Protein AF-A0ABD1IG89-F1 (afdb_monomer)

Nearest PDB structures (foldseek):
  5xby-assembly2_C  TM=4.956E-01  e=6.585E-01  Homo sapiens

Solvent-accessible surface area (backbone atoms only — not comparable to full-atom values): 11873 Å² total; per-residue (Å²): 138,80,87,83,82,86,51,83,86,54,61,85,55,78,83,59,82,66,92,55,52,68,59,48,40,69,75,62,39,79,71,67,80,52,96,77,72,83,76,70,90,84,75,79,79,83,81,80,88,83,86,86,90,82,85,87,90,79,98,66,93,74,78,75,79,54,76,81,79,61,75,66,71,82,77,69,73,86,78,88,79,82,95,61,102,69,53,68,63,57,52,48,51,51,48,52,50,50,52,51,53,52,50,51,54,52,49,51,53,50,49,54,50,52,51,50,52,53,52,50,51,52,50,50,53,50,49,53,56,54,56,68,69,40,84,90,58,54,72,68,56,50,52,53,47,49,54,53,35,68,71,34,62,68,54,37,53,52,57,71,70,45,58,75,89,52,43,61,61,53,50,54,52,50,37,49,71,74,64,79,98

Mean predicted aligned error: 19.6 Å

Organism: Salvia divinorum (NCBI:txid28513)

Foldseek 3Di:
DDDDPPDPVCPVVPPDDDPCPVVVCVVPPPPVPPPDDPPPPPPPPPPPDDDDDDDDDDDDPPPPPDVVVPDDPVLPPPDDDDDDPPVPVVNVVVVVVVVVVVVVVVVVVVVVVVVVVVVLVVLLVVLLVLLVVDPVDDPVLSVVLSVVLSVDVVSSVVLVPDDSVCNVVSSVVVCVVVVVD

Radius of gyration: 30.11 Å; Cα contacts (8 Å, |Δi|>4): 37; chains: 1; bounding box: 62×50×79 Å

Structure (mmCIF, N/CA/C/O backbone):
data_AF-A0ABD1IG89-F1
#
_entry.id   AF-A0ABD1IG89-F1
#
loop_
_atom_site.group_PDB
_atom_site.id
_atom_site.type_symbol
_atom_site.label_atom_id
_atom_site.label_alt_id
_atom_site.label_comp_id
_atom_site.label_asym_id
_atom_site.label_entity_id
_atom_site.label_seq_id
_atom_site.pdbx_PDB_ins_code
_atom_site.Cartn_x
_atom_site.Cartn_y
_atom_site.Cartn_z
_atom_site.occupancy
_atom_site.B_iso_or_equiv
_atom_site.auth_seq_id
_atom_site.auth_comp_id
_atom_site.auth_asym_id
_atom_site.auth_atom_id
_atom_site.pdbx_PDB_model_num
ATOM 1 N N . MET A 1 1 ? 22.374 37.342 -46.397 1.00 35.88 1 MET A N 1
ATOM 2 C CA . 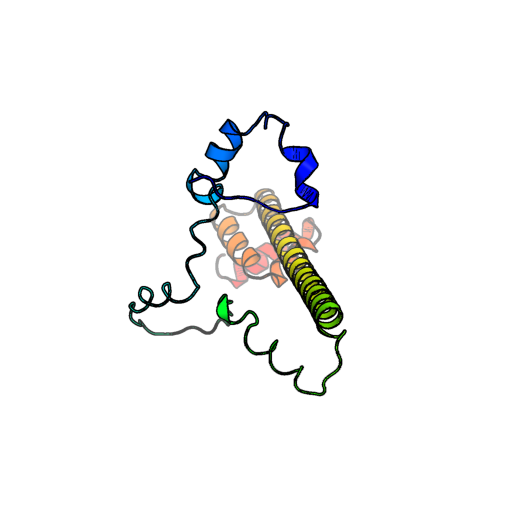MET A 1 1 ? 22.989 36.050 -46.782 1.00 35.88 1 MET A CA 1
ATOM 3 C C . MET A 1 1 ? 22.112 34.928 -46.251 1.00 35.88 1 MET A C 1
ATOM 5 O O . MET A 1 1 ? 21.779 34.966 -45.076 1.00 35.88 1 MET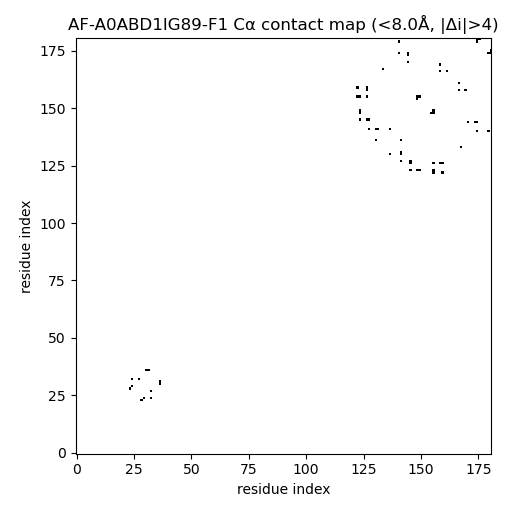 A O 1
ATOM 9 N N . ARG A 1 2 ? 21.649 34.009 -47.108 1.00 37.59 2 ARG A N 1
ATOM 10 C CA . ARG A 1 2 ? 20.814 32.866 -46.693 1.00 37.59 2 ARG A CA 1
ATOM 11 C C . ARG A 1 2 ? 21.722 31.651 -46.449 1.00 37.59 2 ARG A C 1
ATOM 13 O O . ARG A 1 2 ? 22.554 31.393 -47.319 1.00 37.59 2 ARG A O 1
ATOM 20 N N . PRO A 1 3 ? 21.590 30.917 -45.331 1.00 42.16 3 PRO A N 1
ATOM 21 C CA . PRO A 1 3 ? 22.370 29.707 -45.112 1.00 42.16 3 PRO A CA 1
ATOM 22 C C . PRO A 1 3 ? 21.920 28.607 -46.083 1.00 42.16 3 PRO A C 1
ATOM 24 O O . PRO A 1 3 ? 20.727 28.382 -46.292 1.00 42.16 3 PRO A O 1
ATOM 27 N N . ASN A 1 4 ? 22.894 27.968 -46.727 1.00 44.56 4 ASN A N 1
ATOM 28 C CA . ASN A 1 4 ? 22.700 26.898 -47.698 1.00 44.56 4 ASN A CA 1
ATOM 29 C C . ASN A 1 4 ? 22.676 25.554 -46.957 1.00 44.56 4 ASN A C 1
ATOM 31 O O . ASN A 1 4 ? 23.725 25.011 -46.629 1.00 44.56 4 ASN A O 1
ATOM 35 N N . CYS A 1 5 ? 21.487 25.024 -46.670 1.00 49.44 5 CYS A N 1
ATOM 36 C CA . CYS A 1 5 ? 21.336 23.662 -46.160 1.00 49.44 5 CYS A CA 1
ATOM 37 C C . CYS A 1 5 ? 21.528 22.669 -47.322 1.00 49.44 5 CYS A C 1
ATOM 39 O O . CYS A 1 5 ? 20.610 22.443 -48.114 1.00 49.44 5 CYS A O 1
ATOM 41 N N . GLN A 1 6 ? 22.736 22.113 -47.455 1.00 52.41 6 GLN A N 1
ATOM 42 C CA . GLN A 1 6 ? 23.072 21.037 -48.396 1.00 52.41 6 GLN A CA 1
ATOM 43 C C . GLN A 1 6 ? 22.932 19.669 -47.716 1.00 52.41 6 GLN A C 1
ATOM 45 O O . GLN A 1 6 ? 23.912 18.960 -47.526 1.00 52.41 6 GLN A O 1
ATOM 50 N N . ASP A 1 7 ? 21.708 19.287 -47.357 1.00 52.22 7 ASP A N 1
ATOM 51 C CA . ASP A 1 7 ? 21.391 17.880 -47.098 1.00 52.22 7 ASP A CA 1
ATOM 52 C C . ASP A 1 7 ? 20.683 17.314 -48.337 1.00 52.22 7 ASP A C 1
ATOM 54 O O . ASP A 1 7 ? 19.599 17.767 -48.724 1.00 52.22 7 ASP A O 1
ATOM 58 N N . SER A 1 8 ? 21.331 16.355 -49.004 1.00 54.59 8 SER A N 1
ATOM 59 C CA . SER A 1 8 ? 20.823 15.721 -50.225 1.00 54.59 8 SER A CA 1
ATOM 60 C C . SER A 1 8 ? 19.492 14.996 -49.990 1.00 54.59 8 SER A C 1
ATOM 62 O O . SER A 1 8 ? 18.645 14.982 -50.887 1.00 54.59 8 SER A O 1
ATOM 64 N N . ASN A 1 9 ? 19.262 14.468 -48.783 1.00 58.00 9 ASN A N 1
ATOM 65 C CA . ASN A 1 9 ? 18.039 13.744 -48.424 1.00 58.00 9 ASN A CA 1
ATOM 66 C C . ASN A 1 9 ? 16.874 14.685 -48.075 1.00 58.00 9 ASN A C 1
ATOM 68 O O . ASN A 1 9 ? 15.710 14.303 -48.174 1.00 58.00 9 ASN A O 1
ATOM 72 N N . ALA A 1 10 ? 17.160 15.952 -47.761 1.00 54.09 10 ALA A N 1
ATOM 73 C CA . ALA A 1 10 ? 16.149 16.963 -47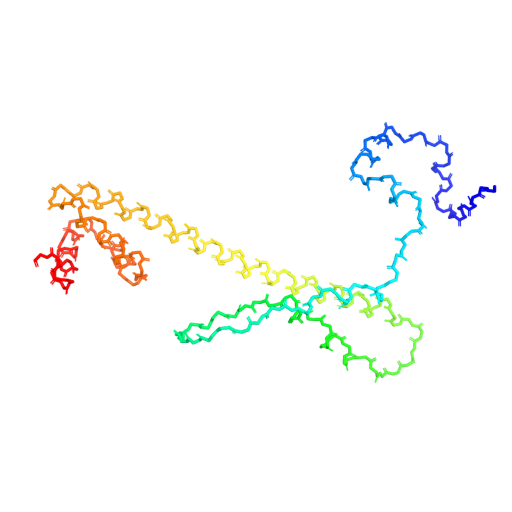.453 1.00 54.09 10 ALA A CA 1
ATOM 74 C C . ALA A 1 10 ? 15.591 17.683 -48.701 1.00 54.09 10 ALA A C 1
ATOM 76 O O . ALA A 1 10 ? 14.718 18.551 -48.589 1.00 54.09 10 ALA A O 1
ATOM 77 N N . ARG A 1 11 ? 16.050 17.334 -49.918 1.00 57.34 11 ARG A N 1
ATOM 78 C CA . ARG A 1 11 ? 15.614 17.970 -51.182 1.00 57.34 11 ARG A CA 1
ATOM 79 C C . ARG A 1 11 ? 14.093 17.950 -51.381 1.00 57.34 11 ARG A C 1
ATOM 81 O O . ARG A 1 11 ? 13.543 18.926 -51.889 1.00 57.34 11 ARG A O 1
ATOM 88 N N . CYS A 1 12 ? 13.413 16.895 -50.935 1.00 52.97 12 CYS A N 1
ATOM 89 C CA . CYS A 1 12 ? 11.961 16.718 -51.079 1.00 52.97 12 CYS A CA 1
ATOM 90 C C . CYS A 1 12 ? 11.114 17.605 -50.150 1.00 52.97 12 CYS A C 1
ATOM 92 O O . CYS A 1 12 ? 9.885 17.588 -50.233 1.00 52.97 12 CYS A O 1
ATOM 94 N N . MET A 1 13 ? 11.745 18.370 -49.257 1.00 58.53 13 MET A N 1
ATOM 95 C CA . MET A 1 13 ? 11.059 19.246 -48.304 1.00 58.53 13 MET A CA 1
ATOM 96 C C . MET A 1 13 ? 11.141 20.728 -48.674 1.00 58.53 13 MET A C 1
ATOM 98 O O . MET A 1 13 ? 10.546 21.569 -48.009 1.00 58.53 13 MET A O 1
ATOM 102 N N . ARG A 1 14 ? 11.826 21.056 -49.776 1.00 58.47 14 ARG A N 1
ATOM 103 C CA . ARG A 1 14 ? 12.080 22.437 -50.211 1.00 58.47 14 ARG A CA 1
ATOM 104 C C . ARG A 1 14 ? 10.822 23.188 -50.673 1.00 58.47 14 ARG A C 1
ATOM 106 O O . ARG A 1 14 ? 10.845 24.413 -50.728 1.00 58.47 14 ARG A O 1
ATOM 113 N N . THR A 1 15 ? 9.752 22.471 -51.014 1.00 59.41 15 THR A N 1
ATOM 114 C CA . THR A 1 15 ? 8.498 23.029 -51.557 1.00 59.41 15 THR A CA 1
ATOM 115 C C . THR A 1 15 ? 7.256 22.661 -50.747 1.00 59.41 15 THR A C 1
ATOM 117 O O . THR A 1 15 ? 6.144 22.979 -51.163 1.00 59.41 15 THR A O 1
ATOM 120 N N . LYS A 1 16 ? 7.414 22.002 -49.593 1.00 59.47 16 LYS A N 1
ATOM 121 C CA . LYS A 1 16 ? 6.281 21.652 -48.732 1.00 59.47 16 LYS A CA 1
ATOM 122 C C . LYS A 1 16 ? 6.049 22.773 -47.726 1.00 59.47 16 LYS A C 1
ATOM 124 O O . LYS A 1 16 ? 6.959 23.151 -46.992 1.00 59.47 16 LYS A O 1
ATOM 129 N N . SER A 1 17 ? 4.836 23.315 -47.708 1.00 63.56 17 SER A N 1
ATOM 130 C CA . SER A 1 17 ? 4.381 24.177 -46.623 1.00 63.56 17 SER A CA 1
ATOM 131 C C . SER A 1 17 ? 4.203 23.325 -45.369 1.00 63.56 17 SER A C 1
ATOM 133 O O . SER A 1 17 ? 3.614 22.248 -45.414 1.00 63.56 17 SER A O 1
ATOM 135 N N . TRP A 1 18 ? 4.749 23.796 -44.254 1.00 71.75 18 TRP A N 1
ATOM 136 C CA . TRP A 1 18 ? 4.612 23.163 -42.948 1.00 71.75 18 TRP A CA 1
ATOM 137 C C . TRP A 1 18 ? 3.288 23.614 -42.328 1.00 71.75 18 TRP A C 1
ATOM 139 O O . TRP A 1 18 ? 3.214 24.757 -41.873 1.00 71.75 18 TRP A O 1
ATOM 149 N N . PRO A 1 19 ? 2.237 22.775 -42.318 1.00 72.38 19 PRO A N 1
ATOM 150 C CA . PRO A 1 19 ? 0.887 23.228 -41.975 1.00 72.38 19 PRO A CA 1
ATOM 151 C C . PRO A 1 19 ? 0.775 23.696 -40.520 1.00 72.38 19 PRO A C 1
ATOM 153 O O . PRO A 1 19 ? -0.028 24.566 -40.217 1.00 72.38 19 PRO A O 1
ATOM 156 N N . PHE A 1 20 ? 1.624 23.153 -39.644 1.00 73.75 20 PHE A N 1
ATOM 157 C CA . PHE A 1 20 ? 1.616 23.379 -38.195 1.00 73.75 20 PHE A CA 1
ATOM 158 C C . PHE A 1 20 ? 2.822 24.198 -37.713 1.00 73.75 20 PHE A C 1
ATOM 160 O O . PHE A 1 20 ? 3.207 24.142 -36.549 1.00 73.75 20 PHE A O 1
ATOM 167 N N . TRP A 1 21 ? 3.472 24.944 -38.612 1.00 73.44 21 TRP A N 1
ATOM 168 C CA . TRP A 1 21 ? 4.665 25.733 -38.282 1.00 73.44 21 TRP A CA 1
ATOM 169 C C . TRP A 1 21 ? 4.427 26.770 -37.176 1.00 73.44 21 TRP A C 1
ATOM 171 O O . TRP A 1 21 ? 5.315 27.023 -36.361 1.00 73.44 21 TRP A O 1
ATOM 181 N N . GLU A 1 22 ? 3.237 27.373 -37.139 1.00 74.62 22 GLU A N 1
ATOM 182 C CA . GLU A 1 22 ? 2.861 28.316 -36.081 1.00 74.62 22 GLU A CA 1
ATOM 183 C C . GLU A 1 22 ? 2.741 27.619 -34.721 1.00 74.62 22 GLU A C 1
ATOM 185 O O . GLU A 1 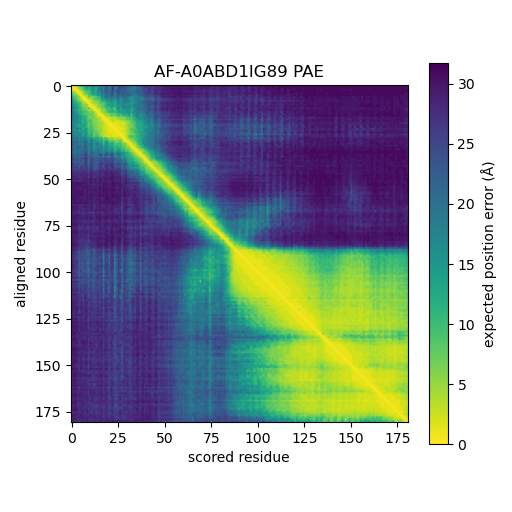22 ? 3.342 28.078 -33.749 1.00 74.62 22 GLU A O 1
ATOM 190 N N . ASP A 1 23 ? 2.090 26.455 -34.681 1.00 78.06 23 ASP A N 1
ATOM 191 C CA . ASP A 1 23 ? 1.937 25.653 -33.463 1.00 78.06 23 ASP A CA 1
ATOM 192 C C . ASP A 1 23 ? 3.298 25.174 -32.941 1.00 78.06 23 ASP A C 1
ATOM 194 O O . ASP A 1 23 ? 3.587 25.211 -31.746 1.00 78.06 23 ASP A O 1
ATOM 198 N N . TRP A 1 24 ? 4.203 24.780 -33.837 1.00 74.38 24 TRP A N 1
ATOM 199 C CA . TRP A 1 24 ? 5.544 24.340 -33.452 1.00 74.38 24 TRP A CA 1
ATOM 200 C C . TRP A 1 24 ? 6.409 25.472 -32.902 1.00 74.38 24 TRP A C 1
ATOM 202 O O . TRP A 1 24 ? 7.177 25.245 -31.968 1.00 74.38 24 TRP A O 1
ATOM 212 N N . LYS A 1 25 ? 6.268 26.703 -33.408 1.00 70.31 25 LYS A N 1
ATOM 213 C CA . LYS A 1 25 ? 6.930 27.873 -32.806 1.00 70.31 25 LYS A CA 1
ATOM 214 C C . LYS A 1 25 ? 6.443 28.137 -31.385 1.00 70.31 25 LYS A C 1
ATOM 216 O O . LYS A 1 25 ? 7.229 28.607 -30.565 1.00 70.31 25 LYS A O 1
ATOM 221 N N . GLN A 1 26 ? 5.180 27.831 -31.099 1.00 73.25 26 GLN A N 1
ATOM 222 C CA . GLN A 1 26 ? 4.619 27.939 -29.757 1.00 73.25 26 GLN A CA 1
ATOM 223 C C . GLN A 1 26 ? 5.140 26.835 -28.826 1.00 73.25 26 GLN A C 1
ATOM 225 O O . GLN A 1 26 ? 5.469 27.123 -27.681 1.00 73.25 26 GLN A O 1
ATOM 230 N N . ILE A 1 27 ? 5.267 25.600 -29.321 1.00 75.62 27 ILE A N 1
ATOM 231 C CA . ILE A 1 27 ? 5.733 24.448 -28.529 1.00 75.62 27 ILE A CA 1
ATOM 232 C C . ILE A 1 27 ? 7.240 24.519 -28.247 1.00 75.62 27 ILE A C 1
ATOM 234 O O . ILE A 1 27 ? 7.677 24.280 -27.124 1.00 75.62 27 ILE A O 1
ATOM 238 N N . PHE A 1 28 ? 8.051 24.828 -29.260 1.00 75.00 28 PHE A N 1
ATOM 239 C CA . PHE A 1 28 ? 9.513 24.742 -29.161 1.00 75.00 28 PHE A CA 1
ATOM 240 C C . PHE A 1 28 ? 10.200 26.086 -28.902 1.00 75.00 28 PHE A C 1
ATOM 242 O O . PHE A 1 28 ? 11.401 26.108 -28.627 1.00 75.00 28 PHE A O 1
ATOM 249 N N . GLY A 1 29 ? 9.460 27.195 -28.974 1.00 66.44 29 GLY A N 1
ATOM 250 C CA . GLY A 1 29 ? 10.017 28.540 -28.898 1.00 66.44 29 GLY A CA 1
ATOM 251 C C . GLY A 1 29 ? 10.779 28.933 -30.170 1.00 66.44 29 GLY A C 1
ATOM 252 O O . GLY A 1 29 ? 11.218 28.104 -30.971 1.00 66.44 29 GLY A O 1
ATOM 253 N N . LYS A 1 30 ? 10.941 30.242 -30.377 1.00 61.31 30 LYS A N 1
ATOM 254 C CA . LYS A 1 30 ? 11.558 30.822 -31.586 1.00 61.31 30 LYS A CA 1
ATOM 255 C C . LYS A 1 30 ? 13.037 30.437 -31.750 1.00 61.31 30 LYS A C 1
ATOM 257 O O . LYS A 1 30 ? 13.540 30.401 -32.871 1.00 61.31 30 LYS A O 1
ATOM 262 N N . ASP A 1 31 ? 13.689 30.097 -30.642 1.00 60.62 31 ASP A N 1
ATOM 263 C CA . ASP A 1 31 ? 15.143 29.956 -30.542 1.00 60.62 31 ASP A CA 1
ATOM 264 C C . ASP A 1 31 ? 15.665 28.555 -30.880 1.00 60.62 31 ASP A C 1
ATOM 266 O O .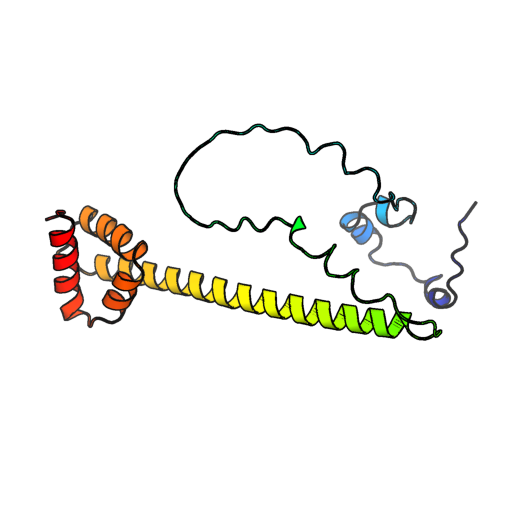 ASP A 1 31 ? 16.867 28.370 -31.037 1.00 60.62 31 ASP A O 1
ATOM 270 N N . ARG A 1 32 ? 14.784 27.560 -31.055 1.00 57.16 32 ARG A N 1
ATOM 271 C CA . ARG A 1 32 ? 15.198 26.188 -31.402 1.00 57.16 32 ARG A CA 1
ATOM 272 C C . ARG A 1 32 ? 15.159 25.866 -32.895 1.00 57.16 32 ARG A C 1
ATOM 274 O O . ARG A 1 32 ? 15.738 24.870 -33.312 1.00 57.16 32 ARG A O 1
ATOM 281 N N . ALA A 1 33 ? 14.511 26.695 -33.714 1.00 53.94 33 ALA A N 1
ATOM 282 C CA . ALA A 1 33 ? 14.339 26.416 -35.145 1.00 53.94 33 ALA A CA 1
ATOM 283 C C . ALA A 1 33 ? 15.398 27.069 -36.055 1.00 53.94 33 ALA A C 1
ATOM 285 O O . ALA A 1 33 ? 15.439 26.814 -37.258 1.00 53.94 33 ALA A O 1
ATOM 286 N N . ILE A 1 34 ? 16.264 27.906 -35.489 1.00 51.53 34 ILE A N 1
ATOM 287 C CA . ILE A 1 34 ? 17.412 28.503 -36.168 1.00 51.53 34 ILE A CA 1
ATOM 288 C C . ILE A 1 34 ? 18.612 27.943 -35.418 1.00 51.53 34 ILE A C 1
ATOM 290 O O . ILE A 1 34 ? 18.859 28.377 -34.304 1.00 51.53 34 ILE A O 1
ATOM 294 N N . GLY A 1 35 ? 19.281 26.919 -35.958 1.00 53.12 35 GLY A N 1
ATOM 295 C CA . GLY A 1 35 ? 20.330 26.143 -35.273 1.00 53.12 35 GLY A CA 1
ATOM 296 C C . GLY A 1 35 ? 21.586 26.945 -34.901 1.00 53.12 35 GLY A C 1
ATOM 297 O O . GLY A 1 35 ? 22.657 26.695 -35.440 1.00 53.12 35 GLY A O 1
ATOM 298 N N . GLY A 1 36 ? 21.447 27.929 -34.013 1.00 49.41 36 GLY A N 1
ATOM 299 C CA . GLY A 1 36 ? 22.460 28.921 -33.663 1.00 49.41 36 GLY A CA 1
ATOM 300 C C . GLY A 1 36 ? 22.875 28.930 -32.193 1.00 49.41 36 GLY A C 1
ATOM 301 O O . GLY A 1 36 ? 23.750 29.710 -31.840 1.00 49.41 36 GLY A O 1
ATOM 302 N N . THR A 1 37 ? 22.309 28.081 -31.334 1.00 48.50 37 THR A N 1
ATOM 303 C CA . THR A 1 37 ? 22.645 28.049 -29.899 1.00 48.50 37 THR A CA 1
ATOM 304 C C . THR A 1 37 ? 22.828 26.619 -29.393 1.00 48.50 37 THR A C 1
ATOM 306 O O . THR A 1 37 ? 22.110 26.129 -28.529 1.00 48.50 37 THR A O 1
ATOM 309 N N . SER A 1 38 ? 23.852 25.935 -29.907 1.00 50.19 38 SER A N 1
ATOM 310 C CA . SER A 1 38 ? 24.548 24.933 -29.094 1.00 50.19 38 SER A CA 1
ATOM 311 C C . SER A 1 38 ? 25.498 25.697 -28.174 1.00 50.19 38 SER A C 1
ATOM 313 O O . SER A 1 38 ? 26.660 25.910 -28.523 1.00 50.19 38 SER A O 1
ATOM 315 N N . GLU A 1 39 ? 25.012 26.168 -27.024 1.00 47.97 39 GLU A N 1
ATOM 316 C CA . GLU A 1 39 ? 25.929 26.591 -25.968 1.00 47.97 39 GLU A CA 1
ATOM 317 C C . GLU A 1 39 ? 26.718 25.362 -25.505 1.00 47.97 39 GLU A C 1
ATOM 319 O O . GLU A 1 39 ? 26.179 24.390 -24.983 1.00 47.97 39 GLU A O 1
ATOM 324 N N . VAL A 1 40 ? 28.017 25.398 -25.787 1.00 45.88 40 VAL A N 1
ATOM 325 C CA . VAL A 1 40 ? 29.010 24.419 -25.352 1.00 45.88 40 VAL A CA 1
ATOM 326 C C . VAL A 1 40 ? 28.928 24.267 -23.830 1.00 45.88 40 VAL A C 1
ATOM 328 O O . VAL A 1 40 ? 28.912 25.260 -23.106 1.00 45.88 40 VAL A O 1
ATOM 331 N N . ILE A 1 41 ? 28.942 23.016 -23.367 1.00 48.28 41 ILE A N 1
ATOM 332 C CA . ILE A 1 41 ? 28.767 22.482 -21.996 1.00 48.28 41 ILE A CA 1
ATOM 333 C C . ILE A 1 41 ? 29.635 23.152 -20.888 1.00 48.28 41 ILE A C 1
ATOM 335 O O . ILE A 1 41 ? 29.529 22.827 -19.712 1.00 48.28 41 ILE A O 1
ATOM 339 N N . GLY A 1 42 ? 30.470 24.145 -21.194 1.00 46.62 42 GLY A N 1
ATOM 340 C CA . GLY A 1 42 ? 31.464 24.704 -20.271 1.00 46.62 42 GLY A CA 1
ATOM 341 C C . GLY A 1 42 ? 31.012 25.794 -19.284 1.00 46.62 42 GLY A C 1
ATOM 342 O O . GLY A 1 42 ? 31.856 26.264 -18.525 1.00 46.62 42 GLY A O 1
ATOM 343 N N . LYS A 1 43 ? 29.752 26.262 -19.276 1.00 44.84 43 LYS A N 1
ATOM 344 C CA . LYS A 1 43 ? 29.365 27.474 -18.503 1.00 44.84 43 LYS A CA 1
ATOM 345 C C . LYS A 1 43 ? 28.274 27.321 -17.431 1.00 44.84 43 LYS A C 1
ATOM 347 O O . LYS A 1 43 ? 27.927 28.322 -16.814 1.00 44.84 43 LYS A O 1
ATOM 352 N N . ALA A 1 44 ? 27.796 26.114 -17.128 1.00 48.97 44 ALA A N 1
ATOM 353 C CA . ALA A 1 44 ? 26.756 25.909 -16.104 1.00 48.97 44 ALA A CA 1
ATOM 354 C C . ALA A 1 44 ? 27.280 25.620 -14.674 1.00 48.97 44 ALA A C 1
ATOM 356 O O . ALA A 1 44 ? 26.489 25.480 -13.751 1.00 48.97 44 ALA A O 1
ATOM 357 N N . VAL A 1 45 ? 28.600 25.553 -14.453 1.00 49.38 45 VAL A N 1
ATOM 358 C CA . VAL A 1 45 ? 29.191 25.073 -13.178 1.00 49.38 45 VAL A CA 1
ATOM 359 C C . VAL A 1 45 ? 29.293 26.147 -12.074 1.00 49.38 45 VAL A C 1
ATOM 361 O O . VAL A 1 45 ? 29.570 25.827 -10.924 1.00 49.38 45 VAL A O 1
ATOM 364 N N . LYS A 1 46 ? 29.063 27.436 -12.361 1.00 47.53 46 LYS A N 1
ATOM 365 C CA . LYS A 1 46 ? 29.424 28.521 -11.418 1.00 47.53 46 LYS A CA 1
ATOM 366 C C . LYS A 1 46 ? 28.371 28.928 -10.378 1.00 47.53 46 LYS A C 1
ATOM 368 O O . LYS A 1 46 ? 28.710 29.735 -9.520 1.00 47.53 46 LYS A O 1
ATOM 373 N N . ASN A 1 47 ? 27.154 28.382 -10.399 1.00 49.00 47 ASN A N 1
ATOM 374 C CA . ASN A 1 47 ? 26.058 28.897 -9.558 1.00 49.00 47 ASN A CA 1
ATOM 375 C C . ASN A 1 47 ? 25.580 27.979 -8.421 1.00 49.00 47 ASN A C 1
ATOM 377 O O . ASN A 1 47 ? 24.605 28.325 -7.764 1.00 49.00 47 ASN A O 1
ATOM 381 N N . SER A 1 48 ? 26.243 26.853 -8.144 1.00 45.00 48 SER A N 1
ATOM 382 C CA . SER A 1 48 ? 25.688 25.851 -7.212 1.00 45.00 48 SER A CA 1
ATOM 383 C C . SER A 1 48 ? 26.398 25.733 -5.860 1.00 45.00 48 SER A C 1
ATOM 385 O O . SER A 1 48 ? 26.120 24.789 -5.129 1.00 45.00 48 SER A O 1
ATOM 387 N N . VAL A 1 49 ? 27.320 26.631 -5.501 1.00 49.94 49 VAL A N 1
ATOM 388 C CA . VAL A 1 49 ? 28.086 26.501 -4.246 1.00 49.94 49 VAL A CA 1
ATOM 389 C C . VAL A 1 49 ? 27.749 27.632 -3.284 1.00 49.94 49 VAL A C 1
ATOM 391 O O . VAL A 1 49 ? 28.466 28.624 -3.214 1.00 49.94 49 VAL A O 1
ATOM 394 N N . HIS A 1 50 ? 26.645 27.468 -2.557 1.00 39.06 50 HIS A N 1
ATOM 395 C CA . HIS A 1 50 ? 26.572 27.794 -1.132 1.00 39.06 50 HIS A CA 1
ATOM 396 C C . HIS A 1 50 ? 25.226 27.354 -0.552 1.00 39.06 50 HIS A C 1
ATOM 398 O O . HIS A 1 50 ? 24.215 27.984 -0.832 1.00 39.06 50 HIS A O 1
ATOM 404 N N . GLU A 1 51 ? 25.234 26.340 0.312 1.00 35.31 51 GLU A N 1
ATOM 405 C CA . GLU A 1 51 ? 24.425 26.389 1.532 1.00 35.31 51 GLU A CA 1
ATOM 406 C C . GLU A 1 51 ? 25.009 25.456 2.596 1.00 35.31 51 GLU A C 1
ATOM 408 O O . GLU A 1 51 ? 25.499 24.364 2.304 1.00 35.31 51 GLU A O 1
ATOM 413 N N . GLU A 1 52 ? 25.076 25.989 3.811 1.00 34.25 52 GLU A N 1
ATOM 414 C CA . GLU A 1 52 ? 25.795 25.457 4.960 1.00 34.25 52 GLU A CA 1
ATOM 415 C C . GLU A 1 52 ? 25.069 24.312 5.674 1.00 34.25 52 GLU A C 1
ATOM 417 O O . GLU A 1 52 ? 23.859 24.120 5.602 1.00 34.25 52 GLU A O 1
ATOM 422 N N . HIS A 1 53 ? 25.898 23.586 6.410 1.00 39.84 53 HIS A N 1
ATOM 423 C CA . HIS A 1 53 ? 25.651 22.422 7.238 1.00 39.84 53 HIS A CA 1
ATOM 424 C C . HIS A 1 53 ? 24.928 22.769 8.553 1.00 39.84 53 HIS A C 1
ATOM 426 O O . HIS A 1 53 ? 25.399 23.612 9.316 1.00 39.84 53 HIS A O 1
ATOM 432 N N . VAL A 1 54 ? 23.873 22.021 8.889 1.00 34.47 54 VAL A N 1
ATOM 433 C CA . VAL A 1 54 ? 23.403 21.837 10.274 1.00 34.47 54 VAL A CA 1
ATOM 434 C C . VAL A 1 54 ? 23.261 20.349 10.575 1.00 34.47 54 VAL A C 1
ATOM 436 O O . VAL A 1 54 ? 22.822 19.564 9.738 1.00 34.47 54 VAL A O 1
ATOM 439 N N . ALA A 1 55 ? 23.732 19.983 11.763 1.00 39.31 55 ALA A N 1
ATOM 440 C CA . ALA A 1 55 ? 24.057 18.632 12.184 1.00 39.31 55 ALA A CA 1
ATOM 441 C C . ALA A 1 55 ? 22.904 17.897 12.901 1.00 39.31 55 ALA A C 1
ATOM 443 O O . ALA A 1 55 ? 22.123 18.516 13.618 1.00 39.31 55 ALA A O 1
ATOM 444 N N . ASP A 1 56 ? 22.980 16.563 12.793 1.00 35.09 56 ASP A N 1
ATOM 445 C CA . ASP A 1 56 ? 22.825 15.536 13.846 1.00 35.09 56 ASP A CA 1
ATOM 446 C C . ASP A 1 56 ? 21.543 14.654 13.948 1.00 35.09 56 ASP A C 1
ATOM 448 O O . ASP A 1 56 ? 20.438 15.129 14.186 1.00 35.09 56 ASP A O 1
ATOM 452 N N . MET A 1 57 ? 21.811 13.334 13.837 1.00 47.66 57 MET A N 1
ATOM 453 C CA . MET A 1 57 ? 21.195 12.097 14.391 1.00 47.66 57 MET A CA 1
ATOM 454 C C . MET A 1 57 ? 19.730 11.696 14.085 1.00 47.66 57 MET A C 1
ATOM 456 O O . MET A 1 57 ? 18.808 12.138 14.757 1.00 47.66 57 MET A O 1
ATOM 460 N N . ASP A 1 58 ? 19.532 10.701 13.201 1.00 36.50 58 ASP A N 1
ATOM 461 C CA . ASP A 1 58 ? 19.181 9.306 13.575 1.00 36.50 58 ASP A CA 1
ATOM 462 C C . ASP A 1 58 ? 19.265 8.370 12.343 1.00 36.50 58 ASP A C 1
ATOM 464 O O . ASP A 1 58 ? 19.029 8.767 11.201 1.00 36.50 58 ASP A O 1
ATOM 468 N N . GLY A 1 59 ? 19.684 7.126 12.562 1.00 49.22 59 GLY A N 1
ATOM 469 C CA . GLY A 1 59 ? 20.103 6.179 11.532 1.00 49.22 59 GLY A CA 1
ATOM 470 C C . GLY A 1 59 ? 18.959 5.630 10.681 1.00 49.22 59 GLY A C 1
ATOM 471 O O . GLY A 1 59 ? 18.382 4.589 10.988 1.00 49.22 59 GLY A O 1
ATOM 472 N N . ARG A 1 60 ? 18.713 6.248 9.525 1.00 43.16 60 ARG A N 1
ATOM 473 C CA . ARG A 1 60 ? 17.962 5.642 8.420 1.00 43.16 60 ARG A CA 1
ATOM 474 C C . ARG A 1 60 ? 18.767 5.831 7.141 1.00 43.16 60 ARG A C 1
ATOM 476 O O . ARG A 1 60 ? 19.100 6.952 6.778 1.00 43.16 60 ARG A O 1
ATOM 483 N N . SER A 1 61 ? 19.143 4.730 6.485 1.00 55.91 61 SER A N 1
ATOM 484 C CA . SER A 1 61 ? 19.879 4.766 5.214 1.00 55.91 61 SER A CA 1
ATOM 485 C C . SER A 1 61 ? 18.954 5.244 4.090 1.00 55.91 61 SER A C 1
ATOM 487 O O . SER A 1 61 ? 18.489 4.463 3.261 1.00 55.91 61 SER A O 1
ATOM 489 N N . ASP A 1 62 ? 18.686 6.547 4.074 1.00 40.91 62 ASP A N 1
ATOM 490 C CA . ASP A 1 62 ? 18.222 7.257 2.896 1.00 40.91 62 ASP A CA 1
ATOM 491 C C . ASP A 1 62 ? 19.416 7.363 1.956 1.00 40.91 62 ASP A C 1
ATOM 493 O O . ASP A 1 62 ? 20.260 8.256 2.044 1.00 40.91 62 ASP A O 1
ATOM 497 N N . LYS A 1 63 ? 19.511 6.402 1.038 1.00 58.12 63 LYS A N 1
ATOM 498 C CA . LYS A 1 63 ? 20.308 6.581 -0.173 1.00 58.12 63 LYS A CA 1
ATOM 499 C C . LYS A 1 63 ? 19.599 7.662 -0.985 1.00 58.12 63 LYS A C 1
ATOM 501 O O . LYS A 1 63 ? 18.756 7.367 -1.827 1.00 58.12 63 LYS A O 1
ATOM 506 N N . ASN A 1 64 ? 19.901 8.918 -0.666 1.00 57.31 64 ASN A N 1
ATOM 507 C CA . ASN A 1 64 ? 19.657 10.048 -1.545 1.00 57.31 64 ASN A CA 1
ATOM 508 C C . ASN A 1 64 ? 20.362 9.725 -2.861 1.00 57.31 64 ASN A C 1
ATOM 510 O O . ASN A 1 64 ? 21.585 9.788 -2.947 1.00 57.31 64 ASN A O 1
ATOM 514 N N . ILE A 1 65 ? 19.593 9.304 -3.864 1.00 51.97 65 ILE A N 1
ATOM 515 C CA . ILE A 1 65 ? 20.116 9.014 -5.195 1.00 51.97 65 ILE A CA 1
ATOM 516 C C . ILE A 1 65 ? 20.418 10.365 -5.834 1.00 51.97 65 ILE A C 1
ATOM 518 O O . ILE A 1 65 ? 19.550 11.010 -6.424 1.00 51.97 65 ILE A O 1
ATOM 522 N N . ARG A 1 66 ? 21.656 10.823 -5.657 1.00 47.62 66 ARG A N 1
ATOM 523 C CA . ARG A 1 66 ? 22.194 11.979 -6.360 1.00 47.62 66 ARG A CA 1
ATOM 524 C C . ARG A 1 66 ? 22.290 11.606 -7.838 1.00 47.62 66 ARG A C 1
ATOM 526 O O . ARG A 1 66 ? 22.799 10.545 -8.180 1.00 47.62 66 ARG A O 1
ATOM 533 N N . PHE A 1 67 ? 21.805 12.479 -8.719 1.00 45.69 67 PHE A N 1
ATOM 534 C CA . PHE A 1 67 ? 21.840 12.254 -10.171 1.00 45.69 67 PHE A CA 1
ATOM 535 C C . PHE A 1 67 ? 23.269 11.994 -10.692 1.00 45.69 67 PHE A C 1
ATOM 537 O O . PHE A 1 67 ? 23.431 11.325 -11.702 1.00 45.69 67 PHE A O 1
ATOM 544 N N . ASP A 1 68 ? 24.292 12.457 -9.969 1.00 48.03 68 ASP A N 1
ATOM 545 C CA . ASP A 1 68 ? 25.707 12.253 -10.300 1.00 48.03 68 ASP A CA 1
ATOM 546 C C . ASP A 1 68 ? 26.257 10.854 -9.960 1.00 48.03 68 ASP A C 1
ATOM 548 O O . ASP A 1 68 ? 27.318 10.506 -10.466 1.00 48.03 68 ASP A O 1
ATOM 552 N N . ASP A 1 69 ? 25.549 10.022 -9.178 1.00 51.47 69 ASP A N 1
ATOM 553 C CA . ASP A 1 69 ? 25.904 8.591 -9.036 1.00 51.47 69 ASP A CA 1
ATOM 554 C C . ASP A 1 69 ? 25.553 7.799 -10.314 1.00 51.47 69 ASP A C 1
ATOM 556 O O . ASP A 1 69 ? 25.891 6.624 -10.464 1.00 51.47 69 ASP A O 1
ATOM 560 N N . VAL A 1 70 ? 24.874 8.450 -11.267 1.00 53.81 70 VAL A N 1
ATOM 561 C CA . VAL A 1 70 ? 24.579 7.931 -12.598 1.00 53.81 70 VAL A CA 1
ATOM 562 C C . VAL A 1 70 ? 25.755 8.259 -13.527 1.00 53.81 70 VAL A C 1
ATOM 564 O O . VAL A 1 70 ? 25.741 9.228 -14.277 1.00 53.81 70 VAL A O 1
ATOM 567 N N . LEU A 1 71 ? 26.735 7.355 -13.549 1.00 58.56 71 LEU A N 1
ATOM 568 C CA . LEU A 1 71 ? 27.229 6.821 -14.824 1.00 58.56 71 LEU A CA 1
ATOM 569 C C . LEU A 1 71 ? 27.945 7.807 -15.773 1.00 58.56 71 LEU A C 1
ATOM 571 O O . LEU A 1 71 ? 27.577 7.952 -16.939 1.00 58.56 71 LEU A O 1
ATOM 575 N N . VAL A 1 72 ? 29.044 8.413 -15.317 1.00 53.03 72 VAL A N 1
ATOM 576 C CA . VAL A 1 72 ? 30.050 8.974 -16.248 1.00 53.03 72 VAL A CA 1
ATOM 577 C C . VAL A 1 72 ? 31.409 8.282 -16.117 1.00 53.03 72 VAL A C 1
ATOM 579 O O . VAL A 1 72 ? 32.087 8.112 -17.127 1.00 53.03 72 VAL A O 1
ATOM 582 N N . ASP A 1 73 ? 31.784 7.809 -14.926 1.00 43.66 73 ASP A N 1
ATOM 583 C CA . ASP A 1 73 ? 33.144 7.300 -14.688 1.00 43.66 73 ASP A CA 1
ATOM 584 C C . ASP A 1 73 ? 33.335 5.831 -15.133 1.00 43.66 73 ASP A C 1
ATOM 586 O O . ASP A 1 73 ? 34.259 5.526 -15.887 1.00 43.66 73 ASP A O 1
ATOM 590 N N . ASP A 1 74 ? 32.396 4.934 -14.796 1.00 45.47 74 ASP A N 1
ATOM 591 C CA . ASP A 1 74 ? 32.476 3.491 -15.121 1.00 45.47 74 ASP A CA 1
ATOM 592 C C . ASP A 1 74 ? 32.352 3.175 -16.623 1.00 45.47 74 ASP A C 1
ATOM 594 O O . ASP A 1 74 ? 32.755 2.109 -17.092 1.00 45.47 74 ASP A O 1
ATOM 598 N N . LEU A 1 75 ? 31.801 4.099 -17.413 1.00 50.12 75 LEU A N 1
ATOM 599 C CA . LEU A 1 75 ? 31.563 3.891 -18.842 1.00 50.12 75 LEU A CA 1
ATOM 600 C C . LEU A 1 75 ? 32.815 4.136 -19.705 1.00 50.12 75 LEU A C 1
ATOM 602 O O . LEU A 1 75 ? 32.833 3.761 -20.877 1.00 50.12 75 LEU A O 1
ATOM 606 N N . LEU A 1 76 ? 33.849 4.778 -19.149 1.00 51.09 76 LEU A N 1
ATOM 607 C CA . LEU A 1 76 ? 35.039 5.208 -19.892 1.00 51.09 76 LEU A CA 1
ATOM 608 C C . LEU A 1 76 ? 36.238 4.260 -19.759 1.00 51.09 76 LEU A C 1
ATOM 610 O O . LEU A 1 76 ? 37.231 4.441 -20.464 1.00 51.09 76 LEU A O 1
ATOM 614 N N . GLN A 1 77 ? 36.176 3.248 -18.889 1.00 49.72 77 GLN A N 1
ATOM 615 C CA . GLN A 1 77 ? 37.364 2.462 -18.544 1.00 49.72 77 GLN A CA 1
ATOM 616 C C . GLN A 1 77 ? 37.611 1.236 -19.446 1.00 49.72 77 GLN A C 1
ATOM 618 O O . GLN A 1 77 ? 38.702 0.672 -19.410 1.00 49.72 77 GLN A O 1
ATOM 623 N N . GLU A 1 78 ? 36.657 0.836 -20.297 1.00 48.81 78 GLU A N 1
ATOM 624 C CA . GLU A 1 78 ? 36.717 -0.464 -20.993 1.00 48.81 78 GLU A CA 1
ATOM 625 C C . GLU A 1 78 ? 36.906 -0.400 -22.520 1.00 48.81 78 GLU A C 1
ATOM 627 O O . GLU A 1 78 ? 36.538 -1.334 -23.227 1.00 48.81 78 GLU A O 1
ATOM 632 N N . THR A 1 79 ? 37.500 0.664 -23.070 1.00 43.03 79 THR A N 1
ATOM 633 C CA . THR A 1 79 ? 37.932 0.648 -24.483 1.00 43.03 79 THR A CA 1
ATOM 634 C C . THR A 1 79 ? 39.248 1.397 -24.695 1.00 43.03 79 THR A C 1
ATOM 636 O O . THR A 1 79 ? 39.291 2.456 -25.319 1.00 43.03 79 THR A O 1
ATOM 639 N N . CYS A 1 80 ? 40.359 0.846 -24.208 1.00 42.28 80 CYS A N 1
ATOM 640 C CA . CYS A 1 80 ? 41.684 1.184 -24.730 1.00 42.28 80 CYS A CA 1
ATOM 641 C C . CYS A 1 80 ? 42.436 -0.093 -25.131 1.00 42.28 80 CYS A C 1
ATOM 643 O O . CYS A 1 80 ? 43.268 -0.625 -24.404 1.00 42.28 80 CYS A O 1
ATOM 645 N N . GLY A 1 81 ? 42.123 -0.585 -26.332 1.00 45.88 81 GLY A N 1
ATOM 646 C CA . GLY A 1 81 ? 42.834 -1.694 -26.957 1.00 45.88 81 GLY A CA 1
ATOM 647 C C . GLY A 1 81 ? 42.467 -1.882 -28.429 1.00 45.88 81 GLY A C 1
ATOM 648 O O . GLY A 1 81 ? 41.462 -2.508 -28.734 1.00 45.88 81 GLY A O 1
ATOM 649 N N . THR A 1 82 ? 43.361 -1.411 -29.305 1.00 46.50 82 THR A N 1
ATOM 650 C CA . THR A 1 82 ? 43.566 -1.776 -30.728 1.00 46.50 82 THR A CA 1
ATOM 651 C C . THR A 1 82 ? 42.603 -1.286 -31.828 1.00 46.50 82 THR A C 1
ATOM 653 O O . THR A 1 82 ? 41.548 -1.846 -32.081 1.00 46.50 82 THR A O 1
ATOM 656 N N . ASP A 1 83 ? 43.114 -0.278 -32.547 1.00 57.44 83 ASP A N 1
ATOM 657 C CA . ASP A 1 83 ? 43.051 0.035 -33.988 1.00 57.44 83 ASP A CA 1
ATOM 658 C C . ASP A 1 83 ? 42.401 -1.007 -34.934 1.00 57.44 83 ASP A C 1
ATOM 660 O O . ASP A 1 83 ? 43.073 -1.919 -35.417 1.00 57.44 83 ASP A O 1
ATOM 664 N N . HIS A 1 84 ? 41.120 -0.825 -35.290 1.00 53.66 84 HIS A N 1
ATOM 665 C CA . HIS A 1 84 ? 40.618 -1.194 -36.621 1.00 53.66 84 HIS A CA 1
ATOM 666 C C . HIS A 1 84 ? 39.353 -0.408 -37.011 1.00 53.66 84 HIS A C 1
ATOM 668 O O . HIS A 1 84 ? 38.363 -0.348 -36.282 1.00 53.66 84 HIS A O 1
ATOM 674 N N . GLY A 1 85 ? 39.374 0.198 -38.198 1.00 59.91 85 GLY A N 1
ATOM 675 C CA . GLY A 1 85 ? 38.299 1.025 -38.747 1.00 59.91 85 GLY A CA 1
ATOM 676 C C . GLY A 1 85 ? 37.036 0.246 -39.127 1.00 59.91 85 GLY A C 1
ATOM 677 O O . GLY A 1 85 ? 36.786 0.017 -40.301 1.00 59.91 85 GLY A O 1
ATOM 678 N N . CYS A 1 86 ? 36.228 -0.129 -38.137 1.00 51.03 86 CYS A N 1
ATOM 679 C CA . CYS A 1 86 ? 34.777 -0.383 -38.224 1.00 51.03 86 CYS A CA 1
ATOM 680 C C . CYS A 1 86 ? 34.103 -0.357 -36.827 1.00 51.03 86 CYS A C 1
ATOM 682 O O . CYS A 1 86 ? 32.903 -0.561 -36.702 1.00 51.03 86 CYS A O 1
ATOM 684 N N . ASP A 1 87 ? 34.858 -0.054 -35.767 1.00 61.91 87 ASP A N 1
ATOM 685 C CA . ASP A 1 87 ? 34.515 -0.404 -34.382 1.00 61.91 87 ASP A CA 1
ATOM 686 C C . ASP A 1 87 ? 33.591 0.604 -33.664 1.00 61.91 87 ASP A C 1
ATOM 688 O O . ASP A 1 87 ? 32.914 0.288 -32.686 1.00 61.91 87 ASP A O 1
ATOM 692 N N . ASN A 1 88 ? 33.492 1.839 -34.171 1.00 72.12 88 ASN A N 1
ATOM 693 C CA . ASN A 1 88 ? 32.760 2.914 -33.485 1.00 72.12 88 ASN A CA 1
ATOM 694 C C . ASN A 1 88 ? 31.237 2.701 -33.480 1.00 72.12 88 ASN A C 1
ATOM 696 O O . ASN A 1 88 ? 30.568 3.044 -32.505 1.00 72.12 88 ASN A O 1
ATOM 700 N N . GLY A 1 89 ? 30.679 2.166 -34.572 1.00 81.75 89 GLY A N 1
ATOM 701 C CA . GLY A 1 89 ? 29.240 1.909 -34.694 1.00 81.75 89 GLY A CA 1
ATOM 702 C C . GLY A 1 89 ? 28.797 0.733 -33.829 1.00 81.75 89 GLY A C 1
ATOM 703 O O . GLY A 1 89 ? 27.793 0.831 -33.128 1.00 81.75 89 GLY A O 1
ATOM 704 N N . ASP A 1 90 ? 29.592 -0.335 -33.813 1.00 86.00 90 ASP A N 1
ATOM 705 C CA . ASP A 1 90 ? 29.336 -1.527 -33.004 1.00 86.00 90 ASP A CA 1
ATOM 706 C C . ASP A 1 90 ? 29.516 -1.239 -31.512 1.00 86.00 90 ASP A C 1
ATOM 708 O O . ASP A 1 90 ? 28.691 -1.649 -30.693 1.00 86.00 90 ASP A O 1
ATOM 712 N N . THR A 1 91 ? 30.523 -0.438 -31.156 1.00 87.50 91 THR A N 1
ATOM 713 C CA . THR A 1 91 ? 30.708 0.067 -29.790 1.00 87.50 91 THR A CA 1
ATOM 714 C C . THR A 1 91 ? 29.521 0.924 -29.348 1.00 87.50 91 THR A C 1
ATOM 716 O O . THR A 1 91 ? 28.999 0.731 -28.247 1.00 87.50 91 THR A O 1
ATOM 719 N N . LEU A 1 92 ? 29.027 1.820 -30.211 1.00 91.12 92 LEU A N 1
ATOM 720 C CA . LEU A 1 92 ? 27.841 2.628 -29.924 1.00 91.12 92 LEU A CA 1
ATOM 721 C C . LEU A 1 92 ? 26.581 1.764 -29.781 1.00 91.12 92 LEU A C 1
ATOM 723 O O . LEU A 1 92 ? 25.815 1.960 -28.843 1.00 91.12 92 LEU A O 1
ATOM 727 N N . LEU A 1 93 ? 26.362 0.791 -30.668 1.00 91.94 93 LEU A N 1
ATOM 728 C CA . LEU A 1 93 ? 25.225 -0.132 -30.588 1.00 91.94 93 LEU A CA 1
ATOM 729 C C . LEU A 1 93 ? 25.278 -0.985 -29.319 1.00 91.94 93 LEU A C 1
ATOM 731 O O . LEU A 1 93 ? 24.255 -1.173 -28.661 1.00 91.94 93 LEU A O 1
ATOM 735 N N . LYS A 1 94 ? 26.468 -1.450 -28.930 1.00 89.94 94 LYS A N 1
ATOM 736 C CA . LYS A 1 94 ? 26.690 -2.170 -27.673 1.00 89.94 94 LYS A CA 1
ATOM 737 C C . LYS A 1 94 ? 26.384 -1.283 -26.471 1.00 89.94 94 LYS A C 1
ATOM 739 O O . LYS A 1 94 ? 25.725 -1.741 -25.539 1.00 89.94 94 LYS A O 1
ATOM 744 N N . LEU A 1 95 ? 26.812 -0.021 -26.498 1.00 93.00 95 LEU A N 1
ATOM 745 C CA . LEU A 1 95 ? 26.508 0.935 -25.440 1.00 93.00 95 LEU A CA 1
ATOM 746 C C . LEU A 1 95 ? 25.004 1.217 -25.346 1.00 93.00 95 LEU A C 1
ATOM 748 O O . LEU A 1 95 ? 24.442 1.164 -24.257 1.00 93.00 95 LEU A O 1
ATOM 752 N N . LEU A 1 96 ? 24.340 1.454 -26.479 1.00 94.88 96 LEU A N 1
ATOM 753 C CA . LEU A 1 96 ? 22.892 1.657 -26.545 1.00 94.88 96 LEU A CA 1
ATOM 754 C C . LEU A 1 96 ? 22.129 0.425 -26.047 1.00 94.88 96 LEU A C 1
ATOM 756 O O . LEU A 1 96 ? 21.150 0.564 -25.318 1.00 94.88 96 LEU A O 1
ATOM 760 N N . GLY A 1 97 ? 22.594 -0.777 -26.391 1.00 94.44 97 GLY A N 1
ATOM 761 C CA . GLY A 1 97 ? 22.035 -2.033 -25.897 1.00 94.44 97 GLY A CA 1
ATOM 762 C C . GLY A 1 97 ? 22.167 -2.172 -24.380 1.00 94.44 97 GLY A C 1
ATOM 763 O O . GLY A 1 97 ? 21.181 -2.487 -23.715 1.00 94.44 97 GLY A O 1
ATOM 764 N N . LYS A 1 98 ? 23.354 -1.877 -23.827 1.00 93.56 98 LYS A N 1
ATOM 765 C CA . LYS A 1 98 ? 23.598 -1.854 -22.375 1.00 93.56 98 LYS A CA 1
ATOM 766 C C . LYS A 1 98 ? 22.703 -0.828 -21.674 1.00 93.56 98 LYS A C 1
ATOM 768 O O . LYS A 1 98 ? 22.003 -1.183 -20.733 1.00 93.56 98 LYS A O 1
ATOM 773 N N . LEU A 1 99 ? 22.662 0.406 -22.176 1.00 95.88 99 LEU A N 1
ATOM 774 C CA . LEU A 1 99 ? 21.850 1.488 -21.617 1.00 95.88 99 LEU A CA 1
ATOM 775 C C . LEU A 1 99 ? 20.356 1.154 -21.644 1.00 95.88 99 LEU A C 1
ATOM 777 O O . LEU A 1 99 ? 19.656 1.388 -20.661 1.00 95.88 99 LEU A O 1
ATOM 781 N N . ASN A 1 100 ? 19.860 0.577 -22.740 1.00 96.56 100 ASN A N 1
ATOM 782 C CA . ASN A 1 100 ? 18.475 0.127 -22.833 1.00 96.56 100 ASN A CA 1
ATOM 783 C C . ASN A 1 100 ? 18.179 -0.991 -21.822 1.00 96.56 100 ASN A C 1
ATOM 785 O O . ASN A 1 100 ? 17.172 -0.932 -21.120 1.00 96.56 100 ASN A O 1
ATOM 789 N N . ALA A 1 101 ? 19.060 -1.990 -21.713 1.00 96.12 101 ALA A N 1
ATOM 790 C CA . ALA A 1 101 ? 18.896 -3.077 -20.751 1.00 96.12 101 ALA A CA 1
ATOM 791 C C . ALA A 1 101 ? 18.874 -2.560 -19.303 1.00 96.12 101 ALA A C 1
ATOM 793 O O . ALA A 1 101 ? 17.988 -2.929 -18.533 1.00 96.12 101 ALA A O 1
ATOM 794 N N . GLU A 1 102 ? 19.794 -1.663 -18.948 1.00 95.50 102 GLU A N 1
ATOM 795 C CA . GLU A 1 102 ? 19.866 -1.076 -17.611 1.00 95.50 102 GLU A CA 1
ATOM 796 C C . GLU A 1 102 ? 18.663 -0.174 -17.309 1.00 95.50 102 GLU A C 1
ATOM 798 O O . GLU A 1 102 ? 18.069 -0.2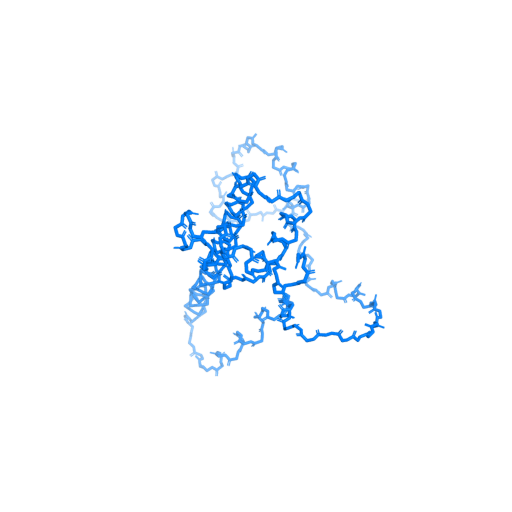67 -16.234 1.00 95.50 102 GLU A O 1
ATOM 803 N N . THR A 1 103 ? 18.247 0.651 -18.274 1.00 96.94 103 THR A N 1
ATOM 804 C CA . THR A 1 103 ? 17.049 1.489 -18.138 1.00 96.94 103 THR A CA 1
ATOM 805 C C . THR A 1 103 ? 15.823 0.622 -17.869 1.00 96.94 103 THR A C 1
ATOM 807 O O . THR A 1 103 ? 15.079 0.894 -16.929 1.00 96.94 103 THR A O 1
ATOM 810 N N . ASN A 1 104 ? 15.644 -0.466 -18.623 1.00 97.00 104 ASN A N 1
ATOM 811 C CA . ASN A 1 104 ? 14.528 -1.386 -18.417 1.00 97.00 104 ASN A CA 1
ATOM 812 C C . ASN A 1 104 ? 14.602 -2.078 -17.048 1.00 97.00 104 ASN A C 1
ATOM 814 O O . ASN A 1 104 ? 13.599 -2.117 -16.343 1.00 97.00 104 ASN A O 1
ATOM 818 N N . ALA A 1 105 ? 15.779 -2.536 -16.609 1.00 97.06 105 ALA A N 1
ATOM 819 C CA . ALA A 1 105 ? 15.938 -3.141 -15.282 1.00 97.06 105 ALA A CA 1
ATOM 820 C C . ALA A 1 105 ? 15.565 -2.171 -14.141 1.00 97.06 105 ALA A C 1
ATOM 822 O O . ALA A 1 105 ? 14.936 -2.553 -13.147 1.00 97.06 105 ALA A O 1
ATOM 823 N N . ARG A 1 106 ? 15.907 -0.888 -14.294 1.00 95.12 106 ARG A N 1
ATOM 824 C CA . ARG A 1 106 ? 15.521 0.154 -13.335 1.00 95.12 106 ARG A CA 1
ATOM 825 C C . ARG A 1 106 ? 14.025 0.451 -13.379 1.00 95.12 106 ARG A C 1
ATOM 827 O O . ARG A 1 106 ? 13.431 0.639 -12.318 1.00 95.12 106 ARG A O 1
ATOM 834 N N . LEU A 1 107 ? 13.411 0.464 -14.563 1.00 98.06 107 LEU A N 1
ATOM 835 C CA . LEU A 1 107 ? 11.961 0.623 -14.7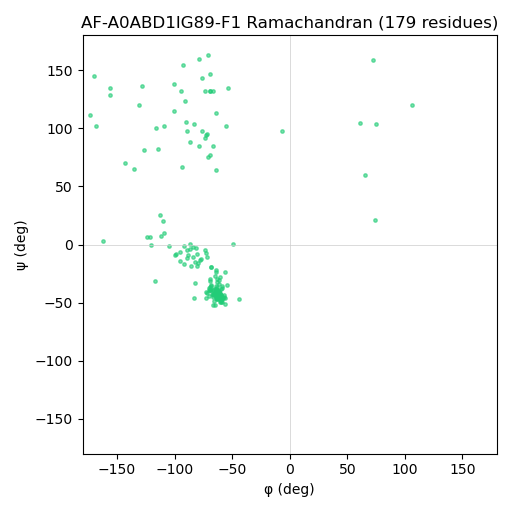06 1.00 98.06 107 LEU A CA 1
ATOM 836 C C . LEU A 1 107 ? 11.198 -0.520 -14.033 1.00 98.06 107 LEU A C 1
ATOM 838 O O . LEU A 1 107 ? 10.247 -0.243 -13.310 1.00 98.06 107 LEU A O 1
ATOM 842 N N . GLU A 1 108 ? 11.647 -1.767 -14.178 1.00 96.69 108 GLU A N 1
ATOM 843 C CA . GLU A 1 108 ? 11.050 -2.911 -13.474 1.00 96.69 108 GLU A CA 1
ATOM 844 C C . GLU A 1 108 ? 11.153 -2.758 -11.954 1.00 96.69 108 GLU A C 1
ATOM 846 O O . GLU A 1 108 ? 10.181 -2.948 -11.226 1.00 96.69 108 GLU A O 1
ATOM 851 N N . THR A 1 109 ? 12.311 -2.314 -11.458 1.00 96.88 109 THR A N 1
ATOM 852 C CA . THR A 1 109 ? 12.504 -2.043 -10.024 1.00 96.88 109 THR A CA 1
ATOM 853 C C . THR A 1 109 ? 11.541 -0.967 -9.513 1.00 96.88 109 THR A C 1
ATOM 855 O O . THR A 1 109 ? 10.930 -1.127 -8.453 1.00 96.88 109 THR A O 1
ATOM 858 N N . LEU A 1 110 ? 11.370 0.124 -10.268 1.00 96.88 110 LEU A N 1
ATOM 859 C CA . LEU A 1 110 ? 10.412 1.178 -9.931 1.00 96.88 110 LEU A CA 1
ATOM 860 C C . LEU A 1 110 ? 8.969 0.674 -10.005 1.00 96.88 110 LEU A C 1
ATOM 862 O O . LEU A 1 110 ? 8.182 0.979 -9.113 1.00 96.88 110 LEU A O 1
ATOM 866 N N . SER A 1 111 ? 8.634 -0.119 -11.024 1.00 97.25 111 SER A N 1
ATOM 867 C CA . SER A 1 111 ? 7.303 -0.700 -11.201 1.00 97.25 111 SER A CA 1
ATOM 868 C C . SER A 1 111 ? 6.928 -1.599 -10.024 1.00 97.25 111 SER A C 1
ATOM 870 O O . SER A 1 111 ? 5.872 -1.399 -9.424 1.00 97.25 111 SER A O 1
ATOM 872 N N . MET A 1 112 ? 7.823 -2.503 -9.609 1.00 95.81 112 MET A N 1
ATOM 873 C CA . MET A 1 112 ? 7.618 -3.346 -8.427 1.00 95.81 112 MET A CA 1
ATOM 874 C C . MET A 1 112 ? 7.432 -2.515 -7.154 1.00 95.81 112 MET A C 1
ATOM 876 O O . MET A 1 112 ? 6.524 -2.788 -6.370 1.00 95.81 112 MET A O 1
ATOM 880 N N . ARG A 1 113 ? 8.259 -1.480 -6.949 1.00 95.94 113 ARG A N 1
ATOM 881 C CA . ARG A 1 113 ? 8.163 -0.606 -5.769 1.00 95.94 113 ARG A CA 1
ATOM 882 C C . ARG A 1 113 ? 6.835 0.148 -5.725 1.00 95.94 113 ARG A C 1
ATOM 884 O O . ARG A 1 113 ? 6.195 0.170 -4.679 1.00 95.94 113 ARG A O 1
ATOM 891 N N . ILE A 1 114 ? 6.421 0.739 -6.846 1.00 94.69 114 ILE A N 1
ATOM 892 C CA . ILE A 1 114 ? 5.147 1.463 -6.957 1.00 94.69 114 ILE A CA 1
ATOM 893 C C . ILE A 1 114 ? 3.972 0.498 -6.762 1.00 94.69 114 ILE A C 1
ATOM 895 O O . ILE A 1 114 ? 3.023 0.833 -6.060 1.00 94.69 114 ILE A O 1
ATOM 899 N N . GLY A 1 115 ? 4.045 -0.709 -7.333 1.00 93.00 115 GLY A N 1
ATOM 900 C CA . GLY A 1 115 ? 3.054 -1.766 -7.123 1.00 93.00 115 GLY A CA 1
ATOM 901 C C . GLY A 1 115 ? 2.875 -2.100 -5.643 1.00 93.00 115 GLY A C 1
ATOM 902 O O . GLY A 1 115 ? 1.762 -2.028 -5.128 1.00 93.00 115 GLY A O 1
ATOM 903 N N . TYR A 1 116 ? 3.983 -2.363 -4.948 1.00 89.56 116 TYR A N 1
ATOM 904 C CA . TYR A 1 116 ? 3.982 -2.630 -3.511 1.00 89.56 116 TYR A CA 1
ATOM 905 C C . TYR A 1 116 ? 3.405 -1.464 -2.694 1.00 89.56 116 TYR A C 1
ATOM 907 O O . TYR A 1 116 ? 2.562 -1.682 -1.830 1.00 89.56 116 TYR A O 1
ATOM 915 N N . GLU A 1 117 ? 3.818 -0.225 -2.972 1.00 87.62 117 GLU A N 1
ATOM 916 C CA . GLU A 1 117 ? 3.343 0.961 -2.246 1.00 87.62 117 GLU A CA 1
ATOM 917 C C . GLU A 1 117 ? 1.834 1.185 -2.433 1.00 87.62 117 GLU A C 1
ATOM 919 O O . GLU A 1 117 ? 1.116 1.458 -1.469 1.00 87.62 117 GLU A O 1
ATOM 924 N N . MET A 1 118 ? 1.324 0.996 -3.654 1.00 91.62 118 MET A N 1
ATOM 925 C CA . MET A 1 118 ? -0.113 1.064 -3.926 1.00 91.62 118 MET A CA 1
ATOM 926 C C . MET A 1 118 ? -0.893 -0.028 -3.193 1.00 91.62 118 MET A C 1
ATOM 928 O O . MET A 1 118 ? -1.964 0.243 -2.648 1.00 91.62 118 MET A O 1
ATOM 932 N N . ASP A 1 119 ? -0.393 -1.262 -3.196 1.00 88.88 119 ASP A N 1
ATOM 933 C CA . ASP A 1 119 ? -1.068 -2.378 -2.536 1.00 88.88 119 ASP A CA 1
ATOM 934 C C . ASP A 1 119 ? -1.039 -2.237 -1.011 1.00 88.88 119 ASP A C 1
ATOM 936 O O . ASP A 1 119 ? -2.058 -2.483 -0.360 1.00 88.88 119 ASP A O 1
ATOM 940 N N . LEU A 1 120 ? 0.061 -1.725 -0.451 1.00 88.06 120 LEU A N 1
ATOM 941 C CA . LEU A 1 120 ? 0.146 -1.325 0.951 1.00 88.06 120 LEU A CA 1
ATOM 942 C C . LEU A 1 120 ? -0.903 -0.254 1.289 1.00 88.06 120 LEU A C 1
ATOM 944 O O . LEU A 1 120 ? -1.634 -0.401 2.268 1.00 88.06 120 LEU A O 1
ATOM 948 N N . GLY A 1 121 ? -1.047 0.781 0.455 1.00 88.69 121 GLY A N 1
ATOM 949 C CA . GLY A 1 121 ? -2.064 1.820 0.643 1.00 88.69 121 GLY A CA 1
ATOM 950 C C . GLY A 1 121 ? -3.498 1.270 0.619 1.00 88.69 121 GLY A C 1
ATOM 951 O O . GLY A 1 121 ? -4.317 1.616 1.473 1.00 88.69 121 GLY A O 1
ATOM 952 N N . LYS A 1 122 ? -3.804 0.344 -0.301 1.00 90.69 122 LYS A N 1
ATOM 953 C CA . LYS A 1 122 ? -5.104 -0.356 -0.327 1.00 90.69 122 LYS A CA 1
ATOM 954 C C . LYS A 1 122 ? -5.322 -1.197 0.931 1.00 90.69 122 LYS A C 1
ATOM 956 O O . LYS A 1 122 ? -6.430 -1.216 1.467 1.00 90.69 122 LYS A O 1
ATOM 961 N N . ALA A 1 123 ? -4.291 -1.900 1.402 1.00 89.25 123 ALA A N 1
ATOM 962 C CA . ALA A 1 123 ? -4.366 -2.695 2.622 1.00 89.25 123 ALA A CA 1
ATOM 963 C C . ALA A 1 123 ? -4.653 -1.805 3.841 1.00 89.25 123 ALA A C 1
ATOM 965 O O . ALA A 1 123 ? -5.579 -2.099 4.593 1.00 89.25 123 ALA A O 1
ATOM 966 N N . GLN A 1 124 ? -3.958 -0.673 3.979 1.00 88.19 124 GLN A N 1
ATOM 967 C CA . GLN A 1 124 ? -4.213 0.310 5.039 1.00 88.19 124 GLN A CA 1
ATOM 968 C C . GLN A 1 124 ? -5.647 0.862 4.990 1.00 88.19 124 GLN A C 1
ATOM 970 O O . GLN A 1 124 ? -6.325 0.918 6.017 1.00 88.19 124 GLN A O 1
ATOM 975 N N . GLN A 1 125 ? -6.159 1.194 3.801 1.00 90.31 125 GLN A N 1
ATOM 976 C CA . GLN A 1 125 ? -7.547 1.639 3.648 1.00 90.31 125 GLN A CA 1
ATOM 977 C C . GLN A 1 125 ? -8.552 0.553 4.069 1.00 90.31 125 GLN A C 1
ATOM 979 O O . GLN A 1 125 ? -9.560 0.846 4.715 1.00 90.31 125 GLN A O 1
ATOM 984 N N . ASN A 1 126 ? -8.271 -0.712 3.749 1.00 88.50 126 ASN A N 1
ATOM 985 C CA . ASN A 1 126 ? -9.101 -1.835 4.177 1.00 88.50 126 ASN A CA 1
ATOM 986 C C . ASN A 1 126 ? -9.112 -2.007 5.700 1.00 88.50 126 ASN A C 1
ATOM 988 O O . ASN A 1 126 ? -10.175 -2.290 6.255 1.00 88.50 126 ASN A O 1
ATOM 992 N N . VAL A 1 127 ? -7.978 -1.799 6.379 1.00 89.06 127 VAL A N 1
ATOM 993 C CA . VAL A 1 127 ? -7.921 -1.803 7.850 1.00 89.06 127 VAL A CA 1
ATOM 994 C C . VAL A 1 127 ? -8.848 -0.745 8.423 1.00 89.06 127 VAL A C 1
ATOM 996 O O . VAL A 1 127 ? -9.680 -1.069 9.268 1.00 89.06 127 VAL A O 1
ATOM 999 N N . PHE A 1 128 ? -8.770 0.490 7.926 1.00 86.75 128 PHE A N 1
ATOM 1000 C CA . PHE A 1 128 ? -9.632 1.572 8.397 1.00 86.75 128 PHE A CA 1
ATOM 1001 C C . PHE A 1 128 ? -11.122 1.224 8.251 1.00 86.75 128 PHE A C 1
ATOM 1003 O O . PHE A 1 128 ? -11.895 1.365 9.198 1.00 86.75 128 PHE A O 1
ATOM 1010 N N . ASN A 1 129 ? -11.521 0.681 7.097 1.00 89.25 129 ASN A N 1
ATOM 1011 C CA . ASN A 1 129 ? -12.903 0.258 6.850 1.00 89.25 129 ASN A CA 1
ATOM 1012 C C . ASN A 1 129 ? -13.364 -0.857 7.811 1.00 89.25 129 ASN A C 1
ATOM 1014 O O . ASN A 1 129 ? -14.495 -0.834 8.308 1.00 89.25 129 ASN A O 1
ATOM 1018 N N . GLN A 1 130 ? -12.494 -1.830 8.095 1.00 87.81 130 GLN A N 1
ATOM 1019 C CA . GLN A 1 130 ? -12.797 -2.935 9.009 1.00 87.81 130 GLN A CA 1
ATOM 1020 C C . GLN A 1 130 ? -12.882 -2.465 10.463 1.00 87.81 130 GLN A C 1
ATOM 1022 O O . GLN A 1 130 ? -13.840 -2.798 11.154 1.00 87.81 130 GLN A O 1
ATOM 1027 N N . LEU A 1 131 ? -11.950 -1.621 10.914 1.00 87.56 131 LEU A N 1
ATOM 1028 C CA . LEU A 1 131 ? -12.006 -1.010 12.245 1.00 87.56 131 LEU A CA 1
ATOM 1029 C C . LEU A 1 131 ? -13.235 -0.105 12.406 1.00 87.56 131 LEU A C 1
ATOM 1031 O O . LEU A 1 131 ? -13.855 -0.088 13.467 1.00 87.56 131 LEU A O 1
ATOM 1035 N N . GLY A 1 132 ? -13.634 0.606 11.349 1.00 84.81 132 GLY A N 1
ATOM 1036 C CA . GLY A 1 132 ? -14.860 1.404 11.318 1.00 84.81 132 GLY A CA 1
ATOM 1037 C C . GLY A 1 132 ? -16.137 0.573 11.473 1.00 84.81 132 GLY A C 1
ATOM 1038 O O . GLY A 1 132 ? -17.112 1.058 12.043 1.00 84.81 132 GLY A O 1
ATOM 1039 N N . SER A 1 133 ? -16.117 -0.686 11.026 1.00 86.75 133 SER A N 1
ATOM 1040 C CA . SER A 1 133 ? -17.251 -1.616 11.131 1.00 86.75 133 SER A CA 1
ATOM 1041 C C . SER A 1 133 ? -17.426 -2.204 12.535 1.00 86.75 133 SER A C 1
ATOM 1043 O O . SER A 1 133 ? -18.461 -2.804 12.818 1.00 86.75 133 SER A O 1
ATOM 1045 N N . ILE A 1 134 ? -16.439 -2.039 13.420 1.00 84.50 134 ILE A N 1
ATOM 1046 C CA . ILE A 1 134 ? -16.472 -2.538 14.795 1.00 84.50 134 ILE A CA 1
ATOM 1047 C C . ILE A 1 134 ? -17.074 -1.450 15.703 1.00 84.50 134 ILE A C 1
ATOM 1049 O O . ILE A 1 134 ? -16.381 -0.494 16.051 1.00 84.50 134 ILE A O 1
ATOM 1053 N N . PRO A 1 135 ? -18.333 -1.588 16.165 1.00 79.19 135 PRO A N 1
ATOM 1054 C CA . PRO A 1 135 ? -18.977 -0.576 17.007 1.00 79.19 135 PRO A CA 1
ATOM 1055 C C . PRO A 1 135 ? -18.415 -0.522 18.438 1.00 79.19 135 PRO A C 1
ATOM 1057 O O . PRO A 1 135 ? -18.750 0.383 19.193 1.00 79.19 135 PRO A O 1
ATOM 1060 N N . ALA A 1 136 ? -17.593 -1.501 18.830 1.00 83.31 136 ALA A N 1
ATOM 1061 C CA . ALA A 1 136 ? -17.004 -1.600 20.164 1.00 83.31 136 ALA A CA 1
ATOM 1062 C C . ALA A 1 136 ? -15.762 -0.710 20.372 1.00 83.31 136 ALA A C 1
ATOM 1064 O O . ALA A 1 136 ? -15.270 -0.636 21.495 1.00 83.31 136 ALA A O 1
ATOM 1065 N N . LEU A 1 137 ? -15.240 -0.077 19.314 1.00 85.25 137 LEU A N 1
ATOM 1066 C CA . LEU A 1 137 ? -14.050 0.777 19.371 1.00 85.25 137 LEU A CA 1
ATOM 1067 C C . LEU A 1 137 ? -14.443 2.255 19.391 1.00 85.25 137 LEU A C 1
ATOM 1069 O O . LEU A 1 137 ? -15.313 2.680 18.626 1.00 85.25 137 LEU A O 1
ATOM 1073 N N . SER A 1 138 ? -13.770 3.046 20.230 1.00 87.06 138 SER A N 1
ATOM 1074 C CA . SER A 1 138 ? -13.887 4.504 20.175 1.00 87.06 138 SER A CA 1
ATOM 1075 C C . SER A 1 138 ? -13.197 5.062 18.925 1.00 87.06 138 SER A C 1
ATOM 1077 O O . SER A 1 138 ? -12.393 4.397 18.273 1.00 87.06 138 SER A O 1
ATOM 1079 N N . GLU A 1 139 ? -13.508 6.305 18.563 1.00 87.56 139 GLU A N 1
ATOM 1080 C CA . GLU A 1 139 ? -12.874 6.959 17.417 1.00 87.56 139 GLU A CA 1
ATOM 1081 C C . GLU A 1 139 ? -11.370 7.177 17.618 1.00 87.56 139 GLU A C 1
ATOM 1083 O O . GLU A 1 139 ? -10.592 6.882 16.718 1.00 87.56 139 GLU A O 1
ATOM 1088 N N . GLU A 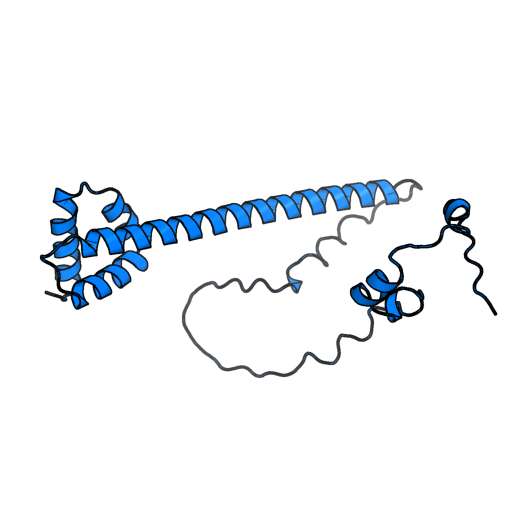1 140 ? -10.972 7.569 18.826 1.00 88.19 140 GLU A N 1
ATOM 1089 C CA . GLU A 1 140 ? -9.575 7.740 19.235 1.00 88.19 140 GLU A CA 1
ATOM 1090 C C . GLU A 1 140 ? -8.781 6.433 19.107 1.00 88.19 140 GLU A C 1
ATOM 1092 O O . GLU A 1 140 ? -7.773 6.385 18.408 1.00 88.19 140 GLU A O 1
ATOM 1097 N N . GLN A 1 141 ? -9.323 5.328 19.632 1.00 88.69 141 GLN A N 1
ATOM 1098 C CA . GLN A 1 141 ? -8.699 4.007 19.513 1.00 88.69 141 GLN A CA 1
ATOM 1099 C C . GLN A 1 141 ? -8.515 3.582 18.056 1.00 88.69 141 GLN A C 1
ATOM 1101 O O . GLN A 1 141 ? -7.520 2.942 17.721 1.00 88.69 141 GLN A O 1
ATOM 1106 N N . ARG A 1 142 ? -9.472 3.913 17.177 1.00 89.25 142 ARG A N 1
ATOM 1107 C CA . ARG A 1 142 ? -9.369 3.595 15.746 1.00 89.25 142 ARG A CA 1
ATOM 1108 C C . ARG A 1 142 ? -8.222 4.353 15.085 1.00 89.25 142 ARG A C 1
ATOM 1110 O O . ARG A 1 142 ? -7.545 3.755 14.251 1.00 89.25 142 ARG A O 1
ATOM 1117 N N . TYR A 1 143 ? -7.993 5.613 15.452 1.00 89.25 143 TYR A N 1
ATOM 1118 C CA . TYR A 1 143 ? -6.862 6.389 14.943 1.00 89.25 143 TYR A CA 1
ATOM 1119 C C . TYR A 1 143 ? -5.532 5.814 15.421 1.00 89.25 143 TYR A C 1
ATOM 1121 O O . TYR A 1 143 ? -4.680 5.510 14.586 1.00 89.25 143 TYR A O 1
ATOM 1129 N N . ASP A 1 144 ? -5.405 5.537 16.718 1.00 90.06 144 ASP A N 1
ATOM 1130 C CA . ASP A 1 144 ? -4.184 4.948 17.275 1.00 90.06 144 ASP A CA 1
ATOM 1131 C C . ASP A 1 144 ? -3.872 3.592 16.629 1.00 90.06 144 ASP A C 1
ATOM 1133 O O . ASP A 1 144 ? -2.740 3.318 16.233 1.00 90.06 144 ASP A O 1
ATOM 1137 N N . LEU A 1 145 ? -4.889 2.744 16.445 1.00 90.38 145 LEU A N 1
ATOM 1138 C CA . LEU A 1 145 ? -4.741 1.465 15.754 1.00 90.38 145 LEU A CA 1
ATOM 1139 C C . LEU A 1 145 ? -4.303 1.633 14.304 1.00 90.38 145 LEU A C 1
ATOM 1141 O O . LEU A 1 145 ? -3.467 0.861 13.845 1.00 90.38 145 LEU A O 1
ATOM 1145 N N . CYS A 1 146 ? -4.845 2.608 13.576 1.00 88.44 146 CYS A N 1
ATOM 1146 C CA . CYS A 1 146 ? -4.409 2.867 12.206 1.00 88.44 146 CYS A CA 1
ATOM 1147 C C . CYS A 1 146 ? -2.946 3.311 12.161 1.00 88.44 146 CYS A C 1
ATOM 1149 O O . CYS A 1 146 ? -2.210 2.850 11.292 1.00 88.44 146 CYS A O 1
ATOM 1151 N N . ASP A 1 147 ? -2.502 4.119 13.121 1.00 89.25 147 ASP A N 1
ATOM 1152 C CA . ASP A 1 147 ? -1.103 4.525 13.231 1.00 89.25 147 ASP A CA 1
ATOM 1153 C C . ASP A 1 147 ? -0.186 3.345 13.570 1.00 89.25 147 ASP A C 1
ATOM 1155 O O . ASP A 1 147 ? 0.886 3.206 12.978 1.00 89.25 147 ASP A O 1
ATOM 1159 N N . ILE A 1 148 ? -0.598 2.471 14.492 1.00 90.38 148 ILE A N 1
ATOM 1160 C CA . ILE A 1 148 ? 0.174 1.285 14.889 1.00 90.38 148 ILE A CA 1
ATOM 1161 C C . ILE A 1 148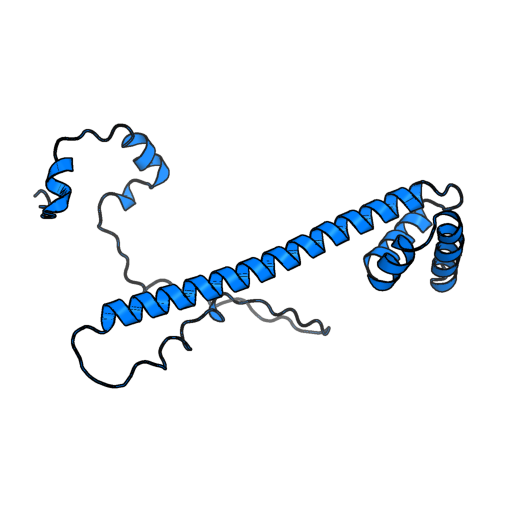 ? 0.257 0.284 13.729 1.00 90.38 148 ILE A C 1
ATOM 1163 O O . ILE A 1 148 ? 1.348 -0.135 13.341 1.00 90.38 148 ILE A O 1
ATOM 1167 N N . VAL A 1 149 ? -0.889 -0.078 13.146 1.00 88.38 149 VAL A N 1
ATOM 1168 C CA . VAL A 1 149 ? -0.981 -1.053 12.048 1.00 88.38 149 VAL A CA 1
ATOM 1169 C C . VAL A 1 149 ? -0.348 -0.498 10.769 1.00 88.38 149 VAL A C 1
ATOM 1171 O O . VAL A 1 149 ? 0.282 -1.236 10.019 1.00 88.38 149 VAL A O 1
ATOM 1174 N N . GLY A 1 150 ? -0.477 0.805 10.516 1.00 85.19 150 GLY A N 1
ATOM 1175 C CA . GLY A 1 150 ? 0.104 1.464 9.349 1.00 85.19 150 GLY A CA 1
ATOM 1176 C C . GLY A 1 150 ? 1.631 1.549 9.393 1.00 85.19 150 GLY A C 1
ATOM 1177 O O . GLY A 1 150 ? 2.262 1.525 8.336 1.00 85.19 150 GLY A O 1
ATOM 1178 N N . LYS A 1 151 ? 2.230 1.620 10.591 1.00 87.06 151 LYS A N 1
ATOM 1179 C CA . LYS A 1 151 ? 3.691 1.657 10.787 1.00 87.06 151 LYS A CA 1
ATOM 1180 C C . LYS A 1 151 ? 4.338 0.273 10.751 1.00 87.06 151 LYS A C 1
ATOM 1182 O O . LYS A 1 151 ? 5.476 0.160 10.296 1.00 87.06 151 LYS A O 1
ATOM 1187 N N . ASP A 1 152 ? 3.645 -0.763 11.223 1.00 88.00 152 ASP A N 1
ATOM 1188 C CA . ASP A 1 152 ? 4.176 -2.126 11.303 1.00 88.00 152 ASP A CA 1
ATOM 1189 C C . ASP A 1 152 ? 3.517 -3.054 10.270 1.00 88.00 152 ASP A C 1
ATOM 1191 O O . ASP A 1 152 ? 2.416 -3.575 10.470 1.00 88.00 152 ASP A O 1
ATOM 1195 N N . ASN A 1 153 ? 4.237 -3.317 9.172 1.00 86.19 153 ASN A N 1
ATOM 1196 C CA . ASN A 1 153 ? 3.753 -4.191 8.102 1.00 86.19 153 ASN A CA 1
ATOM 1197 C C . ASN A 1 153 ? 3.470 -5.628 8.586 1.00 86.19 153 ASN A C 1
ATOM 1199 O O . ASN A 1 153 ? 2.590 -6.295 8.052 1.00 86.19 153 ASN A O 1
ATOM 1203 N N . SER A 1 154 ? 4.154 -6.105 9.632 1.00 89.62 154 SER A N 1
ATOM 1204 C CA . SER A 1 154 ? 3.883 -7.439 10.176 1.00 89.62 154 SER A CA 1
ATOM 1205 C C . SER A 1 154 ? 2.515 -7.503 10.861 1.00 89.62 154 SER A C 1
ATOM 1207 O O . SER A 1 154 ? 1.777 -8.475 10.692 1.00 89.62 154 SER A O 1
ATOM 1209 N N . ILE A 1 155 ? 2.131 -6.442 11.578 1.00 90.56 155 ILE A N 1
ATOM 1210 C CA . ILE A 1 155 ? 0.806 -6.322 12.197 1.00 90.56 155 ILE A CA 1
ATOM 1211 C C . ILE A 1 155 ? -0.267 -6.236 11.112 1.00 90.56 155 ILE A C 1
ATOM 1213 O O . ILE A 1 155 ? -1.303 -6.894 11.229 1.00 90.56 155 ILE A O 1
ATOM 1217 N N . LEU A 1 156 ? -0.013 -5.467 10.050 1.00 90.75 156 LEU A N 1
ATOM 1218 C CA . LEU A 1 156 ? -0.919 -5.343 8.912 1.00 90.75 156 LEU A CA 1
ATOM 1219 C C . LEU A 1 156 ? -1.168 -6.691 8.227 1.00 90.75 156 LEU A C 1
ATOM 1221 O O . LEU A 1 156 ? -2.322 -7.069 8.031 1.00 90.75 156 LEU A O 1
ATOM 1225 N N . GLU A 1 157 ? -0.111 -7.439 7.906 1.00 90.19 157 GLU A N 1
ATOM 1226 C CA . GLU A 1 157 ? -0.223 -8.759 7.275 1.00 90.19 157 GLU A CA 1
ATOM 1227 C C . GLU A 1 157 ? -1.001 -9.748 8.153 1.00 90.19 157 GLU A C 1
ATOM 1229 O O . GLU A 1 157 ? -1.899 -10.441 7.667 1.00 90.19 157 GLU A O 1
ATOM 1234 N N . ILE A 1 158 ? -0.726 -9.771 9.463 1.00 92.44 158 ILE A N 1
ATOM 1235 C CA . ILE A 1 158 ? -1.461 -10.614 10.415 1.00 92.44 158 ILE A CA 1
ATOM 1236 C C . ILE A 1 158 ? -2.935 -10.200 10.470 1.00 92.44 158 ILE A C 1
ATOM 1238 O O . ILE A 1 158 ? -3.816 -11.056 10.395 1.00 92.44 158 ILE A O 1
ATOM 1242 N N . PHE A 1 159 ? -3.224 -8.902 10.579 1.00 91.69 159 PHE A N 1
ATOM 1243 C CA . PHE A 1 159 ? -4.591 -8.391 10.655 1.00 91.69 159 PHE A CA 1
ATOM 1244 C C . PHE A 1 159 ? -5.397 -8.711 9.387 1.00 91.69 159 PHE A C 1
ATOM 1246 O O . PHE A 1 159 ? -6.542 -9.157 9.481 1.00 91.69 159 PHE A O 1
ATOM 1253 N N . MET A 1 160 ? -4.789 -8.551 8.209 1.00 89.69 160 MET A N 1
ATOM 1254 C CA . MET A 1 160 ? -5.416 -8.857 6.921 1.00 89.69 160 MET A CA 1
ATOM 1255 C C . MET A 1 160 ? -5.626 -10.361 6.705 1.00 89.69 160 MET A C 1
ATOM 1257 O O . MET A 1 160 ? -6.599 -10.749 6.058 1.00 89.69 160 MET A O 1
ATOM 1261 N N . GLY A 1 161 ? -4.754 -11.209 7.258 1.00 89.88 161 GLY A N 1
ATOM 1262 C CA . GLY A 1 161 ? -4.875 -12.668 7.192 1.00 89.88 161 GLY A CA 1
ATOM 1263 C C . GLY A 1 161 ? -5.859 -13.279 8.197 1.00 89.88 161 GLY A C 1
ATOM 1264 O O . GLY A 1 161 ? -6.251 -14.438 8.045 1.00 89.88 161 GLY A O 1
ATOM 1265 N N . LEU A 1 162 ? -6.272 -12.536 9.228 1.00 91.12 162 LEU A N 1
ATOM 1266 C CA . LEU A 1 162 ? -7.198 -13.033 10.244 1.00 91.12 162 LEU A CA 1
ATOM 1267 C C . LEU A 1 162 ? -8.647 -13.080 9.726 1.00 91.12 162 LEU A C 1
ATOM 1269 O O . LEU A 1 162 ? -9.095 -12.168 9.029 1.00 91.12 162 LEU A O 1
ATOM 1273 N N . PRO A 1 163 ? -9.439 -14.097 10.113 1.00 88.25 163 PRO A N 1
ATOM 1274 C CA . PRO A 1 163 ? -10.869 -14.099 9.844 1.00 88.25 163 PRO A CA 1
ATOM 1275 C C . PRO A 1 163 ? -11.567 -13.023 10.688 1.00 88.25 163 PRO A C 1
ATOM 1277 O O . PRO A 1 163 ? -11.193 -12.778 11.836 1.00 88.25 163 PRO A O 1
ATOM 1280 N N . GLU A 1 164 ? -12.626 -12.421 10.144 1.00 85.56 164 GLU A N 1
ATOM 1281 C CA . GLU A 1 164 ? -13.395 -11.336 10.777 1.00 85.56 164 GLU A CA 1
ATOM 1282 C C . GLU A 1 164 ? -13.731 -11.541 12.272 1.00 85.56 164 GLU A C 1
ATOM 1284 O O . GLU A 1 164 ? -13.450 -10.637 13.062 1.00 85.56 164 GLU A O 1
ATOM 1289 N N . PRO A 1 165 ? -14.233 -12.711 12.733 1.00 86.38 165 PRO A N 1
ATOM 1290 C CA . PRO A 1 165 ? -14.552 -12.905 14.152 1.00 86.38 165 PRO A CA 1
ATOM 1291 C C . PRO A 1 165 ? -13.331 -12.830 15.081 1.00 86.38 165 PRO A C 1
ATOM 1293 O O . PRO A 1 165 ? -13.479 -12.574 16.274 1.00 86.38 165 PRO A O 1
ATOM 1296 N N . SER A 1 166 ? -12.122 -13.055 14.563 1.00 89.94 166 SER A N 1
ATOM 1297 C CA . SER A 1 166 ? -10.883 -13.035 15.346 1.00 89.94 166 SER A CA 1
ATOM 1298 C C . SER A 1 166 ? -10.207 -11.663 15.369 1.00 89.94 166 SER A C 1
ATOM 1300 O O . SER A 1 166 ? -9.385 -11.413 16.255 1.00 89.94 166 SER A O 1
ATOM 1302 N N . LYS A 1 167 ? -10.563 -10.755 14.450 1.00 90.06 167 LYS A N 1
ATOM 1303 C CA . LYS A 1 167 ? -9.933 -9.430 14.331 1.00 90.06 167 LYS A CA 1
ATOM 1304 C C . LYS A 1 167 ? -10.141 -8.574 15.570 1.00 90.06 167 LYS A C 1
ATOM 1306 O O . LYS A 1 167 ? -9.180 -8.000 16.070 1.00 90.06 167 LYS A O 1
ATOM 1311 N N . LEU A 1 168 ? -11.353 -8.564 16.128 1.00 88.69 168 LEU A N 1
ATOM 1312 C CA . LEU A 1 168 ? -11.657 -7.815 17.351 1.00 88.69 168 LEU A CA 1
ATOM 1313 C C . LEU A 1 168 ? -10.740 -8.218 18.517 1.00 88.69 168 LEU A C 1
ATOM 1315 O O . LEU A 1 168 ? -10.187 -7.360 19.200 1.00 88.69 168 LEU A O 1
ATOM 1319 N N . GLY A 1 169 ? -10.548 -9.523 18.730 1.00 90.56 169 GLY A N 1
ATOM 1320 C CA . GLY A 1 169 ? -9.690 -10.024 19.806 1.00 90.56 169 GLY A CA 1
ATOM 1321 C C . GLY A 1 169 ? -8.223 -9.635 19.617 1.00 90.56 169 GLY A C 1
ATOM 1322 O O . GLY A 1 169 ? -7.547 -9.272 20.580 1.00 90.56 169 GLY A O 1
ATOM 1323 N N . TYR A 1 170 ? -7.738 -9.665 18.374 1.00 92.31 170 TYR A N 1
ATOM 1324 C CA . TYR A 1 170 ? -6.385 -9.225 18.040 1.00 92.31 170 TYR A CA 1
ATOM 1325 C C . TYR A 1 170 ? -6.201 -7.716 18.256 1.00 92.31 170 TYR A C 1
ATOM 1327 O O . TYR A 1 170 ? -5.232 -7.300 18.887 1.00 92.31 170 TYR A O 1
ATOM 1335 N N . VAL A 1 171 ? -7.171 -6.907 17.833 1.00 91.00 171 VAL A N 1
ATOM 1336 C CA . VAL A 1 171 ? -7.186 -5.453 18.043 1.00 91.00 171 VAL A CA 1
ATOM 1337 C C . VAL A 1 171 ? -7.168 -5.092 19.529 1.00 91.00 171 VAL A C 1
ATOM 1339 O O . VAL A 1 171 ? -6.345 -4.288 19.960 1.00 91.00 171 VAL A O 1
ATOM 1342 N N . MET A 1 172 ? -8.005 -5.742 20.341 1.00 89.94 172 MET A N 1
ATOM 1343 C CA . MET A 1 172 ? -8.014 -5.531 21.794 1.00 89.94 172 MET A CA 1
ATOM 1344 C C . MET A 1 172 ? -6.675 -5.904 22.442 1.00 89.94 172 MET A C 1
ATOM 1346 O O . MET A 1 172 ? -6.234 -5.258 23.392 1.00 89.94 172 MET A O 1
ATOM 1350 N N . ARG A 1 173 ? -5.988 -6.927 21.918 1.00 91.31 173 ARG A N 1
ATOM 1351 C CA . ARG A 1 173 ? -4.641 -7.293 22.370 1.00 91.31 173 ARG A CA 1
ATOM 1352 C C . ARG A 1 173 ? -3.609 -6.210 22.040 1.00 91.31 173 ARG A C 1
ATOM 1354 O O . ARG A 1 173 ? -2.733 -5.982 22.870 1.00 91.31 173 ARG A O 1
ATOM 1361 N N . ILE A 1 174 ? -3.701 -5.571 20.871 1.00 91.62 174 ILE A N 1
ATOM 1362 C CA . ILE A 1 174 ? -2.821 -4.455 20.485 1.00 91.62 174 ILE A CA 1
ATOM 1363 C C . ILE A 1 174 ? -3.055 -3.263 21.412 1.00 91.62 174 ILE A C 1
ATOM 1365 O O . ILE A 1 174 ? -2.113 -2.805 22.046 1.00 91.62 174 ILE A O 1
ATOM 1369 N N . LEU A 1 175 ? -4.307 -2.829 21.574 1.00 88.62 175 LEU A N 1
ATOM 1370 C CA . LEU A 1 175 ? -4.645 -1.686 22.429 1.00 88.62 175 LEU A CA 1
ATOM 1371 C C . LEU A 1 175 ? -4.165 -1.876 23.875 1.00 88.62 175 LEU A C 1
ATOM 1373 O O . LEU A 1 175 ? -3.556 -0.978 24.451 1.00 88.62 175 LEU A O 1
ATOM 1377 N N . LYS A 1 176 ? -4.363 -3.073 24.444 1.00 90.31 176 LYS A N 1
ATOM 1378 C CA . LYS A 1 176 ? -3.881 -3.401 25.795 1.00 90.31 176 LYS A CA 1
ATOM 1379 C C . LYS A 1 176 ? -2.353 -3.382 25.896 1.00 90.31 176 LYS A C 1
ATOM 1381 O O . LYS A 1 176 ? -1.810 -3.044 26.943 1.00 90.31 176 LYS A O 1
ATOM 1386 N N . LYS A 1 177 ? -1.650 -3.797 24.838 1.00 89.44 177 LYS A N 1
ATOM 1387 C CA . LYS A 1 177 ? -0.181 -3.795 24.798 1.00 89.44 177 LYS A CA 1
ATOM 1388 C C . LYS A 1 177 ? 0.372 -2.367 24.769 1.00 89.44 177 LYS A C 1
ATOM 1390 O O . LYS A 1 177 ? 1.367 -2.112 25.437 1.00 89.44 177 LYS A O 1
ATOM 1395 N N . GLU A 1 178 ? -0.284 -1.468 24.040 1.00 85.94 178 GLU A N 1
ATOM 1396 C CA . GLU A 1 178 ? 0.106 -0.056 23.921 1.00 85.94 178 GLU A CA 1
ATOM 1397 C C . GLU A 1 178 ? -0.376 0.812 25.101 1.00 85.94 178 GLU A C 1
ATOM 1399 O O . GLU A 1 178 ? -0.047 1.991 25.177 1.00 85.94 178 GLU A O 1
ATOM 1404 N N . GLY A 1 179 ? -1.128 0.242 26.051 1.00 82.56 179 GLY A N 1
ATOM 1405 C CA . GLY A 1 179 ? -1.627 0.962 27.229 1.00 82.56 179 GLY A CA 1
ATOM 1406 C C . GLY A 1 179 ? -2.777 1.928 26.931 1.00 82.56 179 GLY A C 1
ATOM 1407 O O . GLY A 1 179 ? -3.019 2.844 27.712 1.00 82.56 179 GLY A O 1
ATOM 1408 N N . LEU A 1 180 ? -3.480 1.724 25.813 1.00 78.19 180 LEU A N 1
ATOM 1409 C CA . LEU A 1 180 ? -4.601 2.557 25.359 1.00 78.19 180 LEU A CA 1
ATOM 1410 C C . LEU A 1 180 ? -5.956 2.128 25.957 1.00 78.19 180 LEU A C 1
ATOM 1412 O O . LEU A 1 180 ? -6.973 2.774 25.698 1.00 78.19 180 LEU A O 1
ATOM 1416 N N . ILE A 1 181 ? -5.971 1.034 26.734 1.00 75.50 181 ILE A N 1
ATOM 1417 C CA . ILE A 1 181 ? -7.104 0.493 27.510 1.00 75.50 181 ILE A CA 1
ATOM 1418 C C . ILE A 1 181 ? -6.639 -0.274 28.747 1.00 75.50 181 ILE A C 1
ATOM 1420 O O . ILE A 1 181 ? -5.535 -0.868 28.703 1.00 75.50 181 ILE A O 1
#

Sequence (181 aa):
MRPNCQDSNARCMRTKSWPFWEDWKQIFGKDRAIGGTSEVIGKAVKNSVHEEHVADMDGRSDKNIRFDDVLVDDLLQETCGTDHGCDNGDTLLKLLGKLNAETNARLETLSMRIGYEMDLGKAQQNVFNQLGSIPALSEEQRYDLCDIVGKDNSILEIFMGLPEPSKLGYVMRILKKEGLI

pLDDT: mean 71.92, std 20.18, range [34.25, 98.06]

Secondary structure (DSSP, 8-state):
-------GGGGGGTT---TTHHHHHHHH-GGGSS------GGGSGGG-------------------GGGSSSSTTSSS--S---TTHHHHHHHHHHHHHHHHHHHHHHHHHHHHHHHHHHHHHHHHHHHHHHT-TTS-HHHHHHHHHHHHH-HHHHHHHHHS-HHHHHHHHHHHHHHHT--